Protein AF-A0A960HHW1-F1 (afdb_monomer_lite)

pLDDT: mean 86.09, std 15.39, range [37.72, 98.81]

Secondary structure (DSSP, 8-state):
-EE----BT-EETTEE-HHHHHHHHHHHHHHHHHTT-SEEEEES--BSSSS--HHHHHHHHHHHHHHHHHSTT-EEEEE--SSS-HHHHHTTHHHHGGGTEEEE-S--EETTEE-HHHHEEEEEEEETTEEEEEEEEEE---PPPHHHHS----STT---------S---TTHHHHHHHHHHHHTS---THHHHHHTSSHHHHHHHHHHHHHHHHHHHTSTTTT-HHHHHHHHHHHTT--

Radius of gyration: 25.06 Å; chains: 1; bounding box: 56×49×64 Å

Sequence (240 aa):
LHTSDWHLGHQLHGVARDGEHAAFLAWLVEQAVAEQVDAVVITGDIFDGSNPPATAQAAYYGFLAEIGARLPGVEVIVLGGNHDSPARLEAPAPLLERLRVRVVGALPRDDHAVAWDRAVVPLHRRVRGKPGPVAAWLLAVPFLRVGDLAGHVDGDGVPVVLDLSPYLRPARWGDAVVVADAVTWHEAGPGLALDFADDPAGRDLLGRALAFRLVAEQLGEQAGDPAAIEPYERIAALLT

Structure (mmCIF, N/CA/C/O backbone):
data_AF-A0A960HHW1-F1
#
_entry.id   AF-A0A960HHW1-F1
#
loop_
_atom_site.group_PDB
_atom_site.id
_atom_site.type_symbol
_atom_site.label_atom_id
_atom_site.label_alt_id
_atom_site.label_comp_id
_atom_site.label_asym_id
_atom_site.label_entity_id
_atom_site.label_seq_id
_atom_site.pdbx_PDB_ins_code
_atom_site.Cartn_x
_atom_site.Cartn_y
_atom_site.Cartn_z
_atom_site.occupancy
_atom_site.B_iso_or_equiv
_atom_site.auth_seq_id
_atom_site.auth_comp_id
_atom_site.auth_asym_id
_atom_site.auth_atom_id
_atom_site.pdbx_PDB_model_num
ATOM 1 N N . LEU A 1 1 ? -14.019 -2.060 4.114 1.00 97.00 1 LEU A N 1
ATOM 2 C CA . LEU A 1 1 ? -13.919 -0.946 3.145 1.00 97.00 1 LEU A CA 1
ATOM 3 C C . LEU A 1 1 ? -12.617 -1.099 2.377 1.00 97.00 1 LEU A C 1
ATOM 5 O O . LEU A 1 1 ? -11.615 -1.421 3.002 1.00 97.00 1 LEU A O 1
ATOM 9 N N . HIS A 1 2 ? -12.631 -0.903 1.060 1.00 97.69 2 HIS A N 1
ATOM 10 C CA . HIS A 1 2 ? -11.443 -0.999 0.205 1.00 97.69 2 HIS A CA 1
ATOM 11 C C . HIS A 1 2 ? -11.299 0.276 -0.639 1.00 97.69 2 HIS A C 1
ATOM 13 O O . HIS A 1 2 ? -12.298 0.789 -1.136 1.00 97.69 2 HIS A O 1
ATOM 19 N N . THR A 1 3 ? -10.082 0.811 -0.730 1.00 98.38 3 THR A N 1
ATOM 20 C CA . THR A 1 3 ? -9.708 2.006 -1.508 1.00 98.38 3 THR A CA 1
ATOM 21 C C . THR A 1 3 ? -8.232 1.911 -1.936 1.00 98.38 3 THR A C 1
ATOM 23 O O . THR A 1 3 ? -7.513 1.028 -1.467 1.00 98.38 3 THR A O 1
ATOM 26 N N . SER A 1 4 ? -7.779 2.787 -2.828 1.00 97.94 4 SER A N 1
ATOM 27 C CA . SER A 1 4 ? -6.413 2.851 -3.364 1.00 97.94 4 SER A CA 1
ATOM 28 C C . SER A 1 4 ? -6.147 4.228 -3.981 1.00 97.94 4 SER A C 1
ATOM 30 O O . SER A 1 4 ? -7.066 5.052 -4.032 1.00 97.94 4 SER A O 1
ATOM 32 N N . ASP A 1 5 ? -4.915 4.460 -4.443 1.00 97.88 5 ASP A N 1
ATOM 33 C CA . ASP A 1 5 ? -4.544 5.570 -5.336 1.00 97.88 5 ASP A CA 1
ATOM 34 C C . ASP A 1 5 ? -4.853 6.954 -4.749 1.00 97.88 5 ASP A C 1
ATOM 36 O O . ASP A 1 5 ? -5.470 7.817 -5.377 1.00 97.88 5 ASP A O 1
ATOM 40 N N . TRP A 1 6 ? -4.441 7.171 -3.499 1.00 98.44 6 TRP A N 1
ATOM 41 C CA . TRP A 1 6 ? -4.682 8.436 -2.806 1.00 98.44 6 TRP A CA 1
ATOM 42 C C . TRP A 1 6 ? -3.777 9.556 -3.300 1.00 98.44 6 TRP A C 1
ATOM 44 O O . TRP A 1 6 ? -4.203 10.707 -3.294 1.00 98.44 6 TRP A O 1
ATOM 54 N N . HIS A 1 7 ? -2.533 9.243 -3.680 1.00 98.38 7 HIS A N 1
ATOM 55 C CA . HIS A 1 7 ? -1.550 10.218 -4.157 1.00 98.38 7 HIS A CA 1
ATOM 56 C C . HIS A 1 7 ? -1.445 11.463 -3.254 1.00 98.38 7 HIS A C 1
ATOM 58 O O . HIS A 1 7 ? -1.434 12.615 -3.706 1.00 98.38 7 HIS A O 1
ATOM 64 N N . LEU A 1 8 ? -1.359 11.260 -1.935 1.00 98.50 8 LEU A N 1
ATOM 65 C CA . LEU A 1 8 ? -1.226 12.368 -0.993 1.00 98.50 8 LEU A CA 1
ATOM 66 C C . LEU A 1 8 ? 0.038 13.183 -1.310 1.00 98.50 8 LEU A C 1
ATOM 68 O O . LEU A 1 8 ? 1.137 12.641 -1.451 1.00 98.50 8 LEU A O 1
ATOM 72 N N . GLY A 1 9 ? -0.126 14.505 -1.395 1.00 96.81 9 GLY A N 1
ATOM 73 C CA . GLY A 1 9 ? 0.930 15.439 -1.799 1.00 96.81 9 GLY A CA 1
ATOM 74 C C . GLY A 1 9 ? 0.968 15.765 -3.295 1.00 96.81 9 GLY A C 1
ATOM 75 O O . GLY A 1 9 ? 1.781 16.600 -3.688 1.00 96.81 9 GLY A O 1
ATOM 76 N N . HIS A 1 10 ? 0.090 15.168 -4.109 1.00 97.12 10 HIS A N 1
ATOM 77 C CA . HIS A 1 10 ? -0.007 15.459 -5.538 1.00 97.12 10 HIS A CA 1
ATOM 78 C C . HIS A 1 10 ? -0.388 16.920 -5.825 1.00 97.12 10 HIS A C 1
ATOM 80 O O . HIS A 1 10 ? -1.210 17.536 -5.132 1.00 97.12 10 HIS A O 1
ATOM 86 N N . GLN A 1 11 ? 0.183 17.453 -6.907 1.00 95.62 11 GLN A N 1
ATOM 87 C CA . GLN A 1 11 ? -0.182 18.743 -7.485 1.00 95.62 11 GLN A CA 1
ATOM 88 C C . GLN A 1 11 ? -0.656 18.555 -8.922 1.00 95.62 11 GLN A C 1
ATOM 90 O O . GLN A 1 11 ? 0.117 18.161 -9.793 1.00 95.62 11 GLN A O 1
ATOM 95 N N . LEU A 1 12 ? -1.901 18.935 -9.205 1.00 94.19 12 LEU A N 1
ATOM 96 C CA . LEU A 1 12 ? -2.418 18.905 -10.567 1.00 94.19 12 LEU A CA 1
ATOM 97 C C . LEU A 1 12 ? -2.185 20.265 -11.231 1.00 94.19 12 LEU A C 1
ATOM 99 O O . LEU A 1 12 ? -2.763 21.265 -10.813 1.00 94.19 12 LEU A O 1
ATOM 103 N N . HIS A 1 13 ? -1.335 20.311 -12.260 1.00 94.25 13 HIS A N 1
ATOM 104 C CA . HIS A 1 13 ? -0.954 21.554 -12.954 1.00 94.25 13 HIS A CA 1
ATOM 105 C C . HIS A 1 13 ? -0.443 22.658 -12.007 1.00 94.25 13 HIS A C 1
ATOM 107 O O . HIS A 1 13 ? -0.742 23.837 -12.184 1.00 94.25 13 HIS A O 1
ATOM 113 N N . GLY A 1 14 ? 0.320 22.268 -10.980 1.00 92.94 14 GLY A N 1
ATOM 114 C CA . GLY A 1 14 ? 0.854 23.185 -9.966 1.00 92.94 14 GLY A CA 1
ATOM 115 C C . GLY A 1 14 ? -0.161 23.623 -8.906 1.00 92.94 14 GLY A C 1
ATOM 116 O O . GLY A 1 14 ? 0.178 24.421 -8.034 1.00 92.94 14 GLY A O 1
ATOM 117 N N . VAL A 1 15 ? -1.393 23.108 -8.948 1.00 95.38 15 VAL A N 1
ATOM 118 C CA . VAL A 1 15 ? -2.409 23.343 -7.919 1.00 95.38 15 VAL A CA 1
ATOM 119 C C . VAL A 1 15 ? -2.414 22.176 -6.940 1.00 95.38 15 VAL A C 1
ATOM 121 O O . VAL A 1 15 ? -2.616 21.020 -7.319 1.00 95.38 15 VAL A O 1
ATOM 124 N N . ALA A 1 16 ? -2.183 22.489 -5.669 1.00 96.19 16 ALA A N 1
ATOM 125 C CA . ALA A 1 16 ? -2.148 21.512 -4.593 1.00 96.19 16 ALA A CA 1
ATOM 126 C C . ALA A 1 16 ? -3.541 20.920 -4.317 1.00 96.19 16 ALA A C 1
ATOM 128 O O . ALA A 1 16 ? -4.548 21.629 -4.368 1.00 96.19 16 ALA A O 1
ATOM 129 N N . ARG A 1 17 ? -3.592 19.618 -4.016 1.00 97.50 17 ARG A N 1
ATOM 130 C CA . ARG A 1 17 ? -4.841 18.864 -3.798 1.00 97.50 17 ARG A CA 1
ATOM 131 C C . ARG A 1 17 ? -5.166 18.629 -2.317 1.00 97.50 17 ARG A C 1
ATOM 133 O O . ARG A 1 17 ? -6.113 17.912 -2.009 1.00 97.50 17 ARG A O 1
ATOM 140 N N . ASP A 1 18 ? -4.427 19.245 -1.387 1.00 96.69 18 ASP A N 1
ATOM 141 C CA . ASP A 1 18 ? -4.548 19.005 0.062 1.00 96.69 18 ASP A CA 1
ATOM 142 C C . ASP A 1 18 ? -5.973 19.210 0.596 1.00 96.69 18 ASP A C 1
ATOM 144 O O . ASP A 1 18 ? -6.432 18.428 1.425 1.00 96.69 18 ASP A O 1
ATOM 148 N N . GLY A 1 19 ? -6.698 20.225 0.109 1.00 97.56 19 GLY A N 1
ATOM 149 C CA . GLY A 1 19 ? -8.073 20.490 0.549 1.00 97.56 19 GLY A CA 1
ATOM 150 C C . GLY A 1 19 ? -9.051 19.375 0.166 1.00 97.56 19 GLY A C 1
ATOM 151 O O . GLY A 1 19 ? -9.916 18.999 0.956 1.00 97.56 19 GLY A O 1
ATOM 152 N N . GLU A 1 20 ? -8.884 18.806 -1.025 1.00 98.38 20 GLU A N 1
ATOM 153 C CA . GLU A 1 20 ? -9.716 17.707 -1.511 1.00 98.38 20 GLU A CA 1
ATOM 154 C C . GLU A 1 20 ? -9.355 16.393 -0.822 1.00 98.38 20 GLU A C 1
ATOM 156 O O . GLU A 1 20 ? -10.249 15.663 -0.403 1.00 98.38 20 GLU A O 1
ATOM 161 N N . HIS A 1 21 ? -8.060 16.127 -0.622 1.00 98.50 21 HIS A N 1
ATOM 162 C CA . HIS A 1 21 ? -7.611 14.987 0.172 1.00 98.50 21 HIS A CA 1
ATOM 163 C C . HIS A 1 21 ? -8.117 15.072 1.613 1.00 98.50 21 HIS A C 1
ATOM 165 O O . HIS A 1 21 ? -8.600 14.077 2.142 1.00 98.50 21 HIS A O 1
ATOM 171 N N . ALA A 1 22 ? -8.088 16.250 2.243 1.00 98.44 22 ALA A N 1
ATOM 172 C CA . ALA A 1 22 ? -8.641 16.433 3.582 1.00 98.44 22 ALA A CA 1
ATOM 173 C C . ALA A 1 22 ? -10.147 16.121 3.625 1.00 98.44 22 ALA A C 1
ATOM 175 O O . ALA A 1 22 ? -10.602 15.410 4.522 1.00 98.44 22 ALA A O 1
ATOM 176 N N . ALA A 1 23 ? -10.912 16.595 2.635 1.00 98.69 23 ALA A N 1
ATOM 177 C CA . ALA A 1 23 ? -12.339 16.298 2.524 1.00 98.69 23 ALA A CA 1
ATOM 178 C C . ALA A 1 23 ? -12.602 14.799 2.296 1.00 98.69 23 ALA A C 1
ATOM 180 O O . ALA A 1 23 ? -13.471 14.224 2.952 1.00 98.69 23 ALA A O 1
ATOM 181 N N . PHE A 1 24 ? -11.828 14.156 1.418 1.00 98.69 24 PHE A N 1
ATOM 182 C CA . PHE A 1 24 ? -11.906 12.720 1.154 1.00 98.69 24 PHE A CA 1
ATOM 183 C C . PHE A 1 24 ? -11.592 11.888 2.400 1.00 98.69 24 PHE A C 1
ATOM 185 O O . PHE A 1 24 ? -12.375 11.011 2.751 1.00 98.69 24 PHE A O 1
ATOM 192 N N . LEU A 1 25 ? -10.489 12.171 3.098 1.00 98.81 25 LEU A N 1
ATOM 193 C CA . LEU A 1 25 ? -10.084 11.422 4.290 1.00 98.81 25 LEU A CA 1
ATOM 194 C C . LEU A 1 25 ? -11.111 11.573 5.420 1.00 98.81 25 LEU A C 1
ATOM 196 O O . LEU A 1 25 ? -11.453 10.586 6.070 1.00 98.81 25 LEU A O 1
ATOM 200 N N . ALA A 1 26 ? -11.655 12.778 5.620 1.00 98.62 26 ALA A N 1
ATOM 201 C CA . ALA A 1 26 ? -12.727 13.007 6.587 1.00 98.62 26 ALA A CA 1
ATOM 202 C C . ALA A 1 26 ? -14.003 12.234 6.213 1.00 98.62 26 ALA A C 1
ATOM 204 O O . ALA A 1 26 ? -14.581 11.539 7.049 1.00 98.62 26 ALA A O 1
ATOM 205 N N . TRP A 1 27 ? -14.410 12.300 4.942 1.00 98.75 27 TRP A N 1
ATOM 206 C CA . TRP A 1 27 ? -15.541 11.530 4.425 1.00 98.75 27 TRP A CA 1
ATOM 207 C C . TRP A 1 27 ? -15.327 10.020 4.597 1.00 98.75 27 TRP A C 1
ATOM 209 O O . TRP A 1 27 ? -16.249 9.316 5.001 1.00 98.75 27 TRP A O 1
ATOM 219 N N . LEU A 1 28 ? -14.113 9.524 4.357 1.00 98.75 28 LEU A N 1
ATOM 220 C CA . LEU A 1 28 ? -13.767 8.110 4.469 1.00 98.75 28 LEU A CA 1
ATOM 221 C C . LEU A 1 28 ? -13.916 7.598 5.905 1.00 98.75 28 LEU A C 1
ATOM 223 O O . LEU A 1 28 ? -14.463 6.514 6.118 1.00 98.75 28 LEU A O 1
ATOM 227 N N . VAL A 1 29 ? -13.474 8.387 6.891 1.00 98.75 29 VAL A N 1
ATOM 228 C CA . VAL A 1 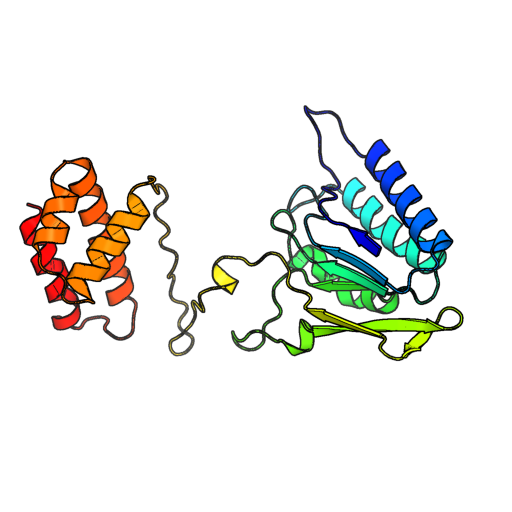29 ? -13.693 8.086 8.314 1.00 98.75 29 VAL A CA 1
ATOM 229 C C . VAL A 1 29 ? -15.187 8.047 8.631 1.00 98.75 29 VAL A C 1
ATOM 231 O O . VAL A 1 29 ? -15.649 7.092 9.253 1.00 98.75 29 VAL A O 1
ATOM 234 N N . GLU A 1 30 ? -15.954 9.043 8.180 1.00 98.62 30 GLU A N 1
ATOM 235 C CA . GLU A 1 30 ? -17.408 9.084 8.377 1.00 98.62 30 GLU A CA 1
ATOM 236 C C . GLU A 1 30 ? -18.092 7.835 7.798 1.00 98.62 30 GLU A C 1
ATOM 238 O O . GLU A 1 30 ? -18.893 7.209 8.491 1.00 98.62 30 GLU A O 1
ATOM 243 N N . GLN A 1 31 ? -17.725 7.406 6.583 1.00 98.69 31 GLN A N 1
ATOM 244 C CA . GLN A 1 31 ? -18.272 6.183 5.980 1.00 98.69 31 GLN A CA 1
ATOM 245 C C . GLN A 1 31 ? -17.880 4.927 6.760 1.00 98.69 31 GLN A C 1
ATOM 247 O O . GLN A 1 31 ? -18.727 4.079 7.034 1.00 98.69 31 GLN A O 1
ATOM 252 N N . ALA A 1 32 ? -16.610 4.805 7.159 1.00 98.38 32 ALA A N 1
ATOM 253 C CA . ALA A 1 32 ? -16.143 3.667 7.943 1.00 98.38 32 ALA A CA 1
ATOM 254 C C . ALA A 1 32 ? -16.917 3.535 9.267 1.00 98.38 32 ALA A C 1
ATOM 256 O O . ALA A 1 32 ? -17.277 2.426 9.672 1.00 98.38 32 ALA A O 1
ATOM 257 N N . VAL A 1 33 ? -17.208 4.665 9.922 1.00 98.19 33 VAL A N 1
ATOM 258 C CA . VAL A 1 33 ? -18.002 4.706 11.154 1.00 98.19 33 VAL A CA 1
ATOM 259 C C . VAL A 1 33 ? -19.471 4.401 10.885 1.00 98.19 33 VAL A C 1
ATOM 261 O O . VAL A 1 33 ? -20.049 3.593 11.612 1.00 98.19 33 VAL A O 1
ATOM 264 N N . ALA A 1 34 ? -20.084 5.020 9.877 1.00 98.19 34 ALA A N 1
ATOM 265 C CA . ALA A 1 34 ? -21.497 4.821 9.560 1.00 98.19 34 ALA A CA 1
ATOM 266 C C . ALA A 1 34 ? -21.801 3.348 9.253 1.00 98.19 34 ALA A C 1
ATOM 268 O O . ALA A 1 34 ? -22.728 2.773 9.820 1.00 98.19 34 ALA A O 1
ATOM 269 N N . GLU A 1 35 ? -20.944 2.718 8.451 1.00 97.62 35 GLU A N 1
ATOM 270 C CA . GLU A 1 35 ? -21.064 1.311 8.058 1.00 97.62 35 GLU A CA 1
ATOM 271 C C . GLU A 1 35 ? -20.511 0.336 9.109 1.00 97.62 35 GLU A C 1
ATOM 273 O O . GLU A 1 35 ? -20.581 -0.880 8.939 1.00 97.62 35 GLU A O 1
ATOM 278 N N . GLN A 1 36 ? -19.943 0.850 10.207 1.00 96.31 36 GLN A N 1
ATOM 279 C CA . GLN A 1 36 ? -19.327 0.054 11.273 1.00 96.31 36 GLN A CA 1
ATOM 280 C C . GLN A 1 36 ? -18.350 -1.002 10.737 1.00 96.31 36 GLN A C 1
ATOM 282 O O . GLN A 1 36 ? -18.354 -2.144 11.199 1.00 96.31 36 GLN A O 1
ATOM 287 N N . VAL A 1 37 ? -17.482 -0.620 9.800 1.00 97.12 37 VAL A N 1
ATOM 288 C CA . VAL A 1 37 ? -16.623 -1.572 9.081 1.00 97.12 37 VAL A CA 1
ATOM 289 C C . VAL A 1 37 ? -15.652 -2.304 10.006 1.00 97.12 37 VAL A C 1
ATOM 291 O O . VAL A 1 37 ? -15.115 -1.742 10.960 1.00 97.12 37 VAL A O 1
ATOM 294 N N . ASP A 1 38 ? -15.398 -3.575 9.716 1.00 97.31 38 ASP A N 1
ATOM 295 C CA . ASP A 1 38 ? -14.429 -4.379 10.465 1.00 97.31 38 ASP A CA 1
ATOM 296 C C . ASP A 1 38 ? -12.981 -3.998 10.117 1.00 97.31 38 ASP A C 1
ATOM 298 O O . ASP A 1 38 ? -12.129 -3.883 11.000 1.00 97.31 38 ASP A O 1
ATOM 302 N N . ALA A 1 39 ? -12.732 -3.729 8.830 1.00 97.31 39 ALA A N 1
ATOM 303 C CA . ALA A 1 39 ? -11.421 -3.375 8.307 1.00 97.31 39 ALA A CA 1
ATOM 304 C C . ALA A 1 39 ? -11.479 -2.316 7.192 1.00 97.31 39 ALA A C 1
ATOM 306 O O . ALA A 1 39 ? -12.443 -2.250 6.413 1.00 97.31 39 ALA A O 1
ATOM 307 N N . VAL A 1 40 ? -10.405 -1.534 7.084 1.00 98.38 40 VAL A N 1
ATOM 308 C CA . VAL A 1 40 ? -10.096 -0.647 5.957 1.00 98.38 40 VAL A CA 1
ATOM 309 C C . VAL A 1 40 ? -8.835 -1.149 5.267 1.00 98.38 40 VAL A C 1
ATOM 311 O O . VAL A 1 40 ? -7.797 -1.295 5.902 1.00 98.38 40 VAL A O 1
ATOM 314 N N . VAL A 1 41 ? -8.922 -1.415 3.968 1.00 98.38 41 VAL A N 1
ATOM 315 C CA . VAL A 1 41 ? -7.796 -1.877 3.151 1.00 98.38 41 VAL A CA 1
ATOM 316 C C . VAL A 1 41 ? -7.466 -0.796 2.128 1.00 98.38 41 VAL A C 1
ATOM 318 O O . VAL A 1 41 ? -8.341 -0.398 1.359 1.00 98.38 41 VAL A O 1
ATOM 321 N N . ILE A 1 42 ? -6.223 -0.321 2.136 1.00 98.56 42 ILE A N 1
ATOM 322 C CA . ILE A 1 42 ? -5.710 0.716 1.241 1.00 98.56 42 ILE A CA 1
ATOM 323 C C . ILE A 1 42 ? -4.634 0.070 0.368 1.00 98.56 42 ILE A C 1
ATOM 325 O O . ILE A 1 42 ? -3.580 -0.310 0.878 1.00 98.56 42 ILE A O 1
ATOM 329 N N . THR A 1 43 ? -4.917 -0.138 -0.918 1.00 96.81 43 THR A N 1
ATOM 330 C CA . THR A 1 43 ? -4.112 -1.017 -1.784 1.00 96.81 43 THR A CA 1
ATOM 331 C C . THR A 1 43 ? -3.190 -0.257 -2.733 1.00 96.81 43 THR A C 1
ATOM 333 O O . THR A 1 43 ? -3.303 -0.416 -3.944 1.00 96.81 43 THR A O 1
ATOM 336 N N . GLY A 1 44 ? -2.267 0.532 -2.186 1.00 94.31 44 GLY A N 1
ATOM 337 C CA . GLY A 1 44 ? -1.213 1.186 -2.963 1.00 94.31 44 GLY A CA 1
ATOM 338 C C . GLY A 1 44 ? -1.423 2.674 -3.222 1.00 94.31 44 GLY A C 1
ATOM 339 O O . GLY A 1 44 ? -2.517 3.211 -3.035 1.00 94.31 44 GLY A O 1
ATOM 340 N N . ASP A 1 45 ? -0.319 3.302 -3.627 1.00 98.00 45 ASP A N 1
ATOM 341 C CA . ASP A 1 45 ? -0.157 4.708 -4.000 1.00 98.00 45 ASP A CA 1
ATOM 342 C C . ASP A 1 45 ? -0.757 5.659 -2.960 1.00 98.00 45 ASP A C 1
ATOM 344 O O . ASP A 1 45 ? -1.625 6.497 -3.220 1.00 98.00 45 ASP A O 1
ATOM 348 N N . ILE A 1 46 ? -0.264 5.501 -1.727 1.00 98.50 46 ILE A N 1
ATOM 349 C CA . ILE A 1 46 ? -0.634 6.348 -0.587 1.00 98.50 46 ILE A CA 1
ATOM 350 C C . ILE A 1 46 ? -0.138 7.769 -0.825 1.00 98.50 46 ILE A C 1
ATOM 352 O O . ILE A 1 46 ? -0.868 8.739 -0.614 1.00 98.50 46 ILE A O 1
ATOM 356 N N . PHE A 1 47 ? 1.111 7.888 -1.264 1.00 98.62 47 PHE A N 1
ATOM 357 C CA . PHE A 1 47 ? 1.769 9.147 -1.562 1.00 98.62 47 PHE A CA 1
ATOM 358 C C . PHE A 1 47 ? 2.007 9.304 -3.057 1.00 98.62 47 PHE A C 1
ATOM 360 O O . PHE A 1 47 ? 2.255 8.337 -3.764 1.00 98.62 47 PHE A O 1
ATOM 367 N N . ASP A 1 48 ? 2.019 10.552 -3.526 1.00 97.44 48 ASP A N 1
ATOM 368 C CA . ASP A 1 48 ? 2.306 10.850 -4.935 1.00 97.44 48 ASP A CA 1
ATOM 369 C C . ASP A 1 48 ? 3.758 10.547 -5.341 1.00 97.44 48 ASP A C 1
ATOM 371 O O . ASP A 1 48 ? 4.084 10.377 -6.514 1.00 97.44 48 ASP A O 1
ATOM 375 N N . GLY A 1 49 ? 4.661 10.455 -4.367 1.00 93.81 49 GLY A N 1
ATOM 376 C CA . GLY A 1 49 ? 6.044 10.094 -4.622 1.00 93.81 49 GLY A CA 1
ATOM 377 C C . GLY A 1 49 ? 6.752 9.547 -3.396 1.00 93.81 49 GLY A C 1
ATOM 378 O O . GLY A 1 49 ? 6.334 9.734 -2.254 1.00 93.81 49 GLY A O 1
ATOM 379 N N . SER A 1 50 ? 7.901 8.922 -3.648 1.00 92.12 50 SER A N 1
ATOM 380 C CA . SER A 1 50 ? 8.677 8.175 -2.651 1.00 92.12 50 SER A CA 1
ATOM 381 C C . SER A 1 50 ? 9.289 9.044 -1.545 1.00 92.12 50 SER A C 1
ATOM 383 O O . SER A 1 50 ? 9.789 8.522 -0.544 1.00 92.12 50 SER A O 1
ATOM 385 N N . ASN A 1 51 ? 9.256 10.368 -1.714 1.00 95.19 51 ASN A N 1
ATOM 386 C CA . ASN A 1 51 ? 9.646 11.361 -0.721 1.00 95.19 51 ASN A CA 1
ATOM 387 C C . ASN A 1 51 ? 8.512 12.387 -0.527 1.00 95.19 51 ASN A C 1
ATOM 389 O O . ASN A 1 51 ? 8.604 13.504 -1.045 1.00 95.19 51 ASN A O 1
ATOM 393 N N . PRO A 1 52 ? 7.429 12.013 0.177 1.00 95.69 52 PRO A N 1
ATOM 394 C CA . PRO A 1 52 ? 6.255 12.863 0.309 1.00 95.69 52 PRO A CA 1
ATOM 395 C C . PRO A 1 52 ? 6.531 14.104 1.166 1.00 95.69 52 PRO A C 1
ATOM 397 O O . PRO A 1 52 ? 7.292 14.025 2.141 1.00 95.69 52 PRO A O 1
ATOM 400 N N . PRO A 1 53 ? 5.870 15.241 0.878 1.00 96.50 53 PRO A N 1
ATOM 401 C CA . PRO A 1 53 ? 5.965 16.428 1.715 1.00 96.50 53 PRO A CA 1
ATOM 402 C C . PRO A 1 53 ? 5.413 16.161 3.122 1.00 96.50 53 PRO A C 1
ATOM 404 O O . PRO A 1 53 ? 4.576 15.282 3.338 1.00 96.50 53 PRO A O 1
ATOM 407 N N . ALA A 1 54 ? 5.852 16.963 4.093 1.00 97.06 54 ALA A N 1
ATOM 408 C CA . ALA A 1 54 ? 5.415 16.828 5.483 1.00 97.06 54 ALA A CA 1
ATOM 409 C C . ALA A 1 54 ? 3.888 16.957 5.646 1.00 97.06 54 ALA A C 1
ATOM 411 O O . ALA A 1 54 ? 3.312 16.290 6.501 1.00 97.06 54 ALA A O 1
ATOM 412 N N . THR A 1 55 ? 3.225 17.766 4.811 1.00 97.00 55 THR A N 1
ATOM 413 C CA . THR A 1 55 ? 1.760 17.922 4.819 1.00 97.00 55 THR A CA 1
ATOM 414 C C . THR A 1 55 ? 1.041 16.624 4.457 1.00 97.00 55 THR A C 1
ATOM 416 O O . THR A 1 55 ? 0.109 16.231 5.153 1.00 97.00 55 THR A O 1
ATOM 419 N N . ALA A 1 56 ? 1.521 15.906 3.438 1.00 98.12 56 ALA A N 1
ATOM 420 C CA . ALA A 1 56 ? 0.978 14.610 3.039 1.00 98.12 56 ALA A CA 1
ATOM 421 C C . ALA A 1 56 ? 1.178 13.551 4.132 1.00 98.12 56 ALA A C 1
ATOM 423 O O . ALA A 1 56 ? 0.251 12.813 4.461 1.00 98.12 56 ALA A O 1
ATOM 424 N N . GLN A 1 57 ? 2.365 13.514 4.747 1.00 98.06 57 GLN A N 1
ATOM 425 C CA . GLN A 1 57 ? 2.634 12.614 5.872 1.00 98.06 57 GLN A CA 1
ATOM 426 C C . GLN A 1 57 ? 1.720 12.922 7.066 1.00 98.06 57 GLN A C 1
ATOM 428 O O . GLN A 1 57 ? 1.149 12.007 7.656 1.00 98.06 57 GLN A O 1
ATOM 433 N N . ALA A 1 58 ? 1.532 14.204 7.396 1.00 98.25 58 ALA A N 1
ATOM 434 C CA . ALA A 1 58 ? 0.625 14.625 8.459 1.00 98.25 58 ALA A CA 1
ATOM 435 C C . ALA A 1 58 ? -0.830 14.220 8.170 1.00 98.25 58 ALA A C 1
ATOM 437 O O . ALA A 1 58 ? -1.508 13.741 9.076 1.00 98.25 58 ALA A O 1
ATOM 438 N N . ALA A 1 59 ? -1.293 14.347 6.922 1.00 98.56 59 ALA A N 1
ATOM 439 C CA . ALA A 1 59 ? -2.623 13.901 6.511 1.00 98.56 59 ALA A CA 1
ATOM 440 C C . ALA A 1 59 ? -2.794 12.378 6.664 1.00 98.56 59 ALA A C 1
ATOM 442 O O . ALA A 1 59 ? -3.781 11.930 7.248 1.00 98.56 59 ALA A O 1
ATOM 443 N N . TYR A 1 60 ? -1.812 11.587 6.217 1.00 98.56 60 TYR A N 1
ATOM 444 C CA . TYR A 1 60 ? -1.818 10.127 6.351 1.00 98.56 60 TYR A CA 1
ATOM 445 C C . TYR A 1 60 ? -1.878 9.673 7.817 1.00 98.56 60 TYR A C 1
ATOM 447 O O . TYR A 1 60 ? -2.784 8.934 8.205 1.00 98.56 60 TYR A O 1
ATOM 455 N N . TYR A 1 61 ? -0.957 10.143 8.663 1.00 98.44 61 TYR A N 1
ATOM 456 C CA . TYR A 1 61 ? -0.951 9.763 10.080 1.00 98.44 61 TYR A CA 1
ATOM 457 C C . TYR A 1 61 ? -2.158 10.320 10.840 1.00 98.44 61 TYR A C 1
ATOM 459 O O . TYR A 1 61 ? -2.674 9.651 11.734 1.00 98.44 61 TYR A O 1
ATOM 467 N N . GLY A 1 62 ? -2.633 11.513 10.468 1.00 98.31 62 GLY A N 1
ATOM 468 C CA . GLY A 1 62 ? -3.858 12.098 11.003 1.00 98.31 62 GLY A CA 1
ATOM 469 C C . GLY A 1 62 ? -5.075 11.221 10.721 1.00 98.31 62 GLY A C 1
ATOM 470 O O . GLY A 1 62 ? -5.825 10.917 11.644 1.00 98.31 62 GLY A O 1
ATOM 471 N N . PHE A 1 63 ? -5.223 10.732 9.486 1.00 98.62 63 PHE A N 1
ATOM 472 C CA . PHE A 1 63 ? -6.272 9.776 9.127 1.00 98.62 63 PHE A CA 1
ATOM 473 C C . PHE A 1 63 ? -6.195 8.489 9.962 1.00 98.62 63 PHE A C 1
ATOM 475 O O . PHE A 1 63 ? -7.207 8.064 10.519 1.00 98.62 63 PHE A O 1
ATOM 482 N N . LEU A 1 64 ? -5.007 7.883 10.090 1.00 98.44 64 LEU A N 1
ATOM 483 C CA . LEU A 1 64 ? -4.829 6.649 10.868 1.00 98.44 64 LEU A CA 1
ATOM 484 C C . LEU A 1 64 ? -5.183 6.831 12.351 1.00 98.44 64 LEU A C 1
ATOM 486 O O . LEU A 1 64 ? -5.801 5.954 12.958 1.00 98.44 64 LEU A O 1
ATOM 490 N N . ALA A 1 65 ? -4.805 7.969 12.936 1.00 97.75 65 ALA A N 1
ATOM 491 C CA . ALA A 1 65 ? -5.154 8.300 14.311 1.00 97.75 65 ALA A CA 1
ATOM 492 C C . ALA A 1 65 ? -6.669 8.516 14.470 1.00 97.75 65 ALA A C 1
ATOM 494 O O . ALA A 1 65 ? -7.278 7.960 15.386 1.00 97.75 65 ALA A O 1
ATOM 495 N N . GLU A 1 66 ? -7.277 9.276 13.558 1.00 98.19 66 GLU A N 1
ATOM 496 C CA . GLU A 1 66 ? -8.700 9.615 13.591 1.00 98.19 66 GLU A CA 1
ATOM 497 C C . GLU A 1 66 ? -9.579 8.370 13.437 1.00 98.19 66 GLU A C 1
ATOM 499 O O . GLU A 1 66 ? -10.486 8.154 14.241 1.00 98.19 66 GLU A O 1
ATOM 504 N N . ILE A 1 67 ? -9.294 7.496 12.463 1.00 98.00 67 ILE A N 1
ATOM 505 C CA . ILE A 1 67 ? -10.100 6.287 12.251 1.00 98.00 67 ILE A CA 1
ATOM 506 C C . ILE A 1 67 ? -10.016 5.329 13.445 1.00 98.00 67 ILE A C 1
ATOM 508 O O . ILE A 1 67 ? -11.039 4.792 13.871 1.00 98.00 67 ILE A O 1
ATOM 512 N N . GLY A 1 68 ? -8.829 5.162 14.039 1.00 96.19 68 GLY A N 1
ATOM 513 C CA . GLY A 1 68 ? -8.647 4.332 15.229 1.00 96.19 68 GLY A CA 1
ATOM 514 C C . GLY A 1 68 ? -9.381 4.883 16.456 1.00 96.19 68 GLY A C 1
ATOM 515 O O . GLY A 1 68 ? -9.941 4.113 17.239 1.00 96.19 68 GLY A O 1
ATOM 516 N N . ALA A 1 69 ? -9.427 6.211 16.607 1.00 96.31 69 ALA A N 1
ATOM 517 C CA . ALA A 1 69 ? -10.154 6.878 17.684 1.00 96.31 69 ALA A CA 1
ATOM 518 C C . ALA A 1 69 ? -11.680 6.805 17.496 1.00 96.31 69 ALA A C 1
ATOM 520 O O . ALA A 1 69 ? -12.413 6.491 18.437 1.00 96.31 69 ALA A O 1
ATOM 521 N N . ARG A 1 70 ? -12.162 7.074 16.278 1.00 97.31 70 ARG A N 1
ATOM 522 C CA . ARG A 1 70 ? -13.588 7.097 15.919 1.00 97.31 70 ARG A CA 1
ATOM 523 C C . ARG A 1 70 ? -14.209 5.706 15.834 1.00 97.31 70 ARG A C 1
ATOM 525 O O . ARG A 1 70 ? -15.406 5.564 16.090 1.00 97.31 70 ARG A O 1
ATOM 532 N N . LEU A 1 71 ? -13.422 4.692 15.477 1.00 96.38 71 LEU A N 1
ATOM 533 C CA . LEU A 1 71 ? -13.891 3.326 15.271 1.00 96.38 71 LEU A CA 1
ATOM 534 C C . LEU A 1 71 ? -13.009 2.310 16.018 1.00 96.38 71 LEU A C 1
ATOM 536 O O . LEU A 1 71 ? -12.227 1.584 15.402 1.00 96.38 71 LEU A O 1
ATOM 540 N N . PRO A 1 72 ? -13.152 2.196 17.354 1.00 94.88 72 PRO A N 1
ATOM 541 C CA . PRO A 1 72 ? -12.327 1.294 18.148 1.00 94.88 72 PRO A CA 1
ATOM 542 C C . PRO A 1 72 ? -12.342 -0.148 17.630 1.00 94.88 72 PRO A C 1
ATOM 544 O O . PRO A 1 72 ? -13.392 -0.706 17.279 1.00 94.88 72 PRO A O 1
ATOM 547 N N . GLY A 1 73 ? -11.156 -0.753 17.599 1.00 94.38 73 GLY A N 1
ATOM 548 C CA . GLY A 1 73 ? -10.947 -2.128 17.156 1.00 94.38 73 GLY A CA 1
ATOM 549 C C . GLY A 1 73 ? -10.901 -2.321 15.640 1.00 94.38 73 GLY A C 1
ATOM 550 O O . GLY A 1 73 ? -10.765 -3.470 15.226 1.00 94.38 73 GLY A O 1
ATOM 551 N N . VAL A 1 74 ? -11.020 -1.254 14.833 1.00 97.19 74 VAL A N 1
ATOM 552 C CA . VAL A 1 74 ? -10.874 -1.334 13.367 1.00 97.19 74 VAL A CA 1
ATOM 553 C C . VAL A 1 74 ? -9.476 -1.801 13.005 1.00 97.19 74 VAL A C 1
ATOM 555 O O . VAL A 1 74 ? -8.501 -1.428 13.655 1.00 97.19 74 VAL A O 1
ATOM 558 N N . GLU A 1 75 ? -9.386 -2.651 11.991 1.00 97.50 75 GLU A N 1
ATOM 559 C CA . GLU A 1 75 ? -8.111 -3.040 11.398 1.00 97.50 75 GLU A CA 1
ATOM 560 C C . GLU A 1 75 ? -7.856 -2.197 10.155 1.00 97.50 75 GLU A C 1
ATOM 562 O O . GLU A 1 75 ? -8.736 -2.053 9.308 1.00 97.50 75 GLU A O 1
ATOM 567 N N . VAL A 1 76 ? -6.656 -1.638 10.029 1.00 98.38 76 VAL A N 1
ATOM 568 C CA . VAL A 1 76 ? -6.258 -0.919 8.815 1.00 98.38 76 VAL A CA 1
ATOM 569 C C . VAL A 1 76 ? -5.099 -1.661 8.177 1.00 98.38 76 VAL A C 1
ATOM 571 O O . VAL A 1 76 ? -4.105 -1.944 8.842 1.00 98.38 76 VAL A O 1
ATOM 574 N N . ILE A 1 77 ? -5.228 -1.992 6.898 1.00 98.38 77 ILE A N 1
ATOM 575 C CA . ILE A 1 77 ? -4.180 -2.643 6.121 1.00 98.38 77 ILE A CA 1
ATOM 576 C C . ILE A 1 77 ? -3.764 -1.683 5.020 1.00 98.38 77 ILE A C 1
ATOM 578 O O . ILE A 1 77 ? -4.596 -1.260 4.221 1.00 98.38 77 ILE A O 1
ATOM 582 N N . VAL A 1 78 ? -2.480 -1.351 4.987 1.00 98.44 78 VAL A N 1
ATOM 583 C CA . VAL A 1 78 ? -1.884 -0.439 4.013 1.00 98.44 78 VAL A CA 1
ATOM 584 C C . VAL A 1 78 ? -0.892 -1.223 3.174 1.00 98.44 78 VAL A C 1
ATOM 586 O O . VAL A 1 78 ? 0.049 -1.800 3.718 1.00 98.44 78 VAL A O 1
ATOM 589 N N . LEU A 1 79 ? -1.102 -1.250 1.863 1.00 98.06 79 LEU A N 1
ATOM 590 C CA . LEU A 1 79 ? -0.172 -1.839 0.906 1.00 98.06 79 LEU A CA 1
ATOM 591 C C . LEU A 1 79 ? 0.587 -0.718 0.196 1.00 98.06 79 LEU A C 1
ATOM 593 O O . LEU A 1 79 ? -0.012 0.298 -0.147 1.00 98.06 79 LEU A O 1
ATOM 597 N N . GLY A 1 80 ? 1.890 -0.898 -0.015 1.00 97.00 80 GLY A N 1
ATOM 598 C CA . GLY A 1 80 ? 2.702 0.045 -0.784 1.00 97.00 80 GLY A CA 1
ATOM 599 C C . GLY A 1 80 ? 2.454 -0.077 -2.287 1.00 97.00 80 GLY A C 1
ATOM 600 O O . GLY A 1 80 ? 2.405 -1.190 -2.816 1.00 97.00 80 GLY A O 1
ATOM 601 N N . GLY A 1 81 ? 2.323 1.058 -2.973 1.00 96.25 81 GLY A N 1
ATOM 602 C CA . GLY A 1 81 ? 2.250 1.133 -4.433 1.00 96.25 81 GLY A CA 1
ATOM 603 C C . GLY A 1 81 ? 3.611 1.342 -5.107 1.00 96.25 81 GLY A C 1
ATOM 604 O O . GLY A 1 81 ? 4.670 1.195 -4.481 1.00 96.25 81 GLY A O 1
ATOM 605 N N . ASN A 1 82 ? 3.597 1.673 -6.400 1.00 94.94 82 ASN A N 1
ATOM 606 C CA . ASN A 1 82 ? 4.812 1.986 -7.161 1.00 94.94 82 ASN A CA 1
ATOM 607 C C . ASN A 1 82 ? 5.337 3.397 -6.890 1.00 94.94 82 ASN A C 1
ATOM 609 O O . ASN A 1 82 ? 6.534 3.629 -7.072 1.00 94.94 82 ASN A O 1
ATOM 613 N N . HIS A 1 83 ? 4.484 4.321 -6.444 1.00 95.06 83 HIS A N 1
ATOM 614 C CA . HIS A 1 83 ? 4.905 5.663 -6.036 1.00 95.06 83 HIS A CA 1
ATOM 615 C C . HIS A 1 83 ? 5.522 5.676 -4.635 1.00 95.06 83 HIS A C 1
ATOM 617 O O . HIS A 1 83 ? 6.383 6.506 -4.324 1.00 95.06 83 HIS A O 1
ATOM 623 N N . ASP A 1 84 ? 5.120 4.729 -3.791 1.00 96.94 84 ASP A N 1
ATOM 624 C CA . ASP A 1 84 ? 5.514 4.689 -2.394 1.00 96.94 84 ASP A CA 1
ATOM 625 C C . ASP A 1 84 ? 6.943 4.166 -2.180 1.00 96.94 84 ASP A C 1
ATOM 627 O O . ASP A 1 84 ? 7.465 3.309 -2.898 1.00 96.94 84 ASP A O 1
ATOM 631 N N . SER A 1 85 ? 7.576 4.640 -1.103 1.00 95.75 85 SER A N 1
ATOM 632 C CA . SER A 1 85 ? 8.803 4.039 -0.576 1.00 95.75 85 SER A CA 1
ATOM 633 C C . SER A 1 85 ? 8.458 2.964 0.465 1.00 95.75 85 SER A C 1
ATOM 635 O O . SER A 1 85 ? 7.965 3.328 1.538 1.00 95.75 85 SER A O 1
ATOM 637 N N . PRO A 1 86 ? 8.776 1.673 0.227 1.00 93.44 86 PRO A N 1
ATOM 638 C CA . PRO A 1 86 ? 8.495 0.602 1.184 1.00 93.44 86 PRO A CA 1
ATOM 639 C C . PRO A 1 86 ? 9.102 0.859 2.557 1.00 93.44 86 PRO A C 1
ATOM 641 O O . PRO A 1 86 ? 8.404 0.836 3.563 1.00 93.44 86 PRO A O 1
ATOM 644 N N . ALA A 1 87 ? 10.391 1.206 2.584 1.00 91.50 87 ALA A N 1
ATOM 645 C CA . ALA A 1 87 ? 11.120 1.437 3.822 1.00 91.50 87 ALA A CA 1
ATOM 646 C C . ALA A 1 87 ? 10.522 2.587 4.645 1.00 91.50 87 ALA A C 1
ATOM 648 O O . ALA A 1 87 ? 10.484 2.503 5.868 1.00 91.50 87 ALA A O 1
ATOM 649 N N . ARG A 1 88 ? 10.025 3.655 4.002 1.00 94.75 88 ARG A N 1
ATOM 650 C CA . ARG A 1 88 ? 9.378 4.764 4.725 1.00 94.75 88 ARG A CA 1
ATOM 651 C C . ARG A 1 88 ? 7.994 4.387 5.239 1.00 94.75 88 ARG A C 1
ATOM 653 O O . ARG A 1 88 ? 7.654 4.790 6.347 1.00 94.75 88 ARG A O 1
ATOM 660 N N . LEU A 1 89 ? 7.215 3.644 4.450 1.00 95.94 89 LEU A N 1
ATOM 661 C CA . LEU A 1 89 ? 5.896 3.164 4.863 1.00 95.94 89 LEU A CA 1
ATOM 662 C C . LEU A 1 89 ? 5.991 2.184 6.040 1.00 95.94 89 LEU A C 1
ATOM 664 O O . LEU A 1 89 ? 5.183 2.261 6.962 1.00 95.94 89 LEU A O 1
ATOM 668 N N . GLU A 1 90 ? 6.988 1.298 6.031 1.00 95.94 90 GLU A N 1
ATOM 669 C CA . GLU A 1 90 ? 7.180 0.269 7.059 1.00 95.94 90 GLU A CA 1
ATOM 670 C C . GLU A 1 90 ? 7.954 0.759 8.291 1.00 95.94 90 GLU A C 1
ATOM 672 O O . GLU A 1 90 ? 7.758 0.220 9.377 1.00 95.94 90 GLU A O 1
ATOM 677 N N . ALA A 1 91 ? 8.785 1.803 8.180 1.00 96.12 91 ALA A N 1
ATOM 678 C CA . ALA A 1 91 ? 9.536 2.370 9.308 1.00 96.12 91 ALA A CA 1
ATOM 679 C C . ALA A 1 91 ? 8.704 2.618 10.591 1.00 96.12 91 ALA A C 1
ATOM 681 O O . ALA A 1 91 ? 9.181 2.284 11.679 1.00 96.12 91 ALA A O 1
ATOM 682 N N . PRO A 1 92 ? 7.475 3.173 10.530 1.00 96.44 92 PRO A N 1
ATOM 683 C CA . PRO A 1 92 ? 6.639 3.378 11.713 1.00 96.44 92 PRO A CA 1
ATOM 684 C C . PRO A 1 92 ? 5.852 2.132 12.163 1.00 96.44 92 PRO A C 1
ATOM 686 O O . PRO A 1 92 ? 5.059 2.247 13.100 1.00 96.44 92 PRO A O 1
ATOM 689 N N . ALA A 1 93 ? 6.029 0.955 11.547 1.00 94.31 93 ALA A N 1
ATOM 690 C CA . ALA A 1 93 ? 5.247 -0.249 11.855 1.00 94.31 93 ALA A CA 1
ATOM 691 C C . ALA A 1 93 ? 5.165 -0.581 13.362 1.00 94.31 93 ALA A C 1
ATOM 693 O O . ALA A 1 93 ? 4.046 -0.773 13.841 1.00 94.31 93 ALA A O 1
ATOM 694 N N . PRO A 1 94 ? 6.252 -0.520 14.167 1.00 95.31 94 PRO A N 1
ATOM 695 C CA . PRO A 1 94 ? 6.171 -0.819 15.604 1.00 95.31 94 PRO A CA 1
ATOM 696 C C . PRO A 1 94 ? 5.220 0.096 16.394 1.00 95.31 94 PRO A C 1
ATOM 698 O O . PRO A 1 94 ? 4.713 -0.279 17.456 1.00 95.31 94 PRO A O 1
ATOM 701 N N . LEU A 1 95 ? 4.990 1.318 15.904 1.00 96.06 95 LEU A N 1
ATOM 702 C CA . LEU A 1 95 ? 4.021 2.252 16.473 1.00 96.06 95 LEU A CA 1
ATOM 703 C C . LEU A 1 95 ? 2.611 1.962 15.945 1.00 96.06 95 LEU A C 1
ATOM 705 O O . LEU A 1 95 ? 1.659 1.907 16.722 1.00 96.06 95 LEU A O 1
ATOM 709 N N . LEU A 1 96 ? 2.491 1.767 14.633 1.00 96.56 96 LEU A N 1
ATOM 710 C CA . LEU A 1 96 ? 1.227 1.569 13.927 1.00 96.56 96 LEU A CA 1
ATOM 711 C C . LEU A 1 96 ? 0.518 0.263 14.311 1.00 96.56 96 LEU A C 1
ATOM 713 O O . LEU A 1 96 ? -0.704 0.247 14.460 1.00 96.56 96 LEU A O 1
ATOM 717 N N . GLU A 1 97 ? 1.264 -0.801 14.597 1.00 94.44 97 GLU A N 1
ATOM 718 C CA . GLU A 1 97 ? 0.701 -2.077 15.050 1.00 94.44 97 GLU A CA 1
ATOM 719 C C . GLU A 1 97 ? -0.093 -1.936 16.357 1.00 94.44 97 GLU A C 1
ATOM 721 O O . GLU A 1 97 ? -1.119 -2.596 16.546 1.00 94.44 97 GLU A O 1
ATOM 726 N N . ARG A 1 98 ? 0.307 -1.008 17.240 1.00 92.88 98 ARG A N 1
ATOM 727 C CA . ARG A 1 98 ? -0.428 -0.700 18.483 1.00 92.88 98 ARG A CA 1
ATOM 728 C C . ARG A 1 98 ? -1.795 -0.070 18.217 1.00 92.88 98 ARG A C 1
ATOM 730 O O . ARG A 1 98 ? -2.681 -0.161 19.063 1.00 92.88 98 ARG A O 1
ATOM 737 N N . LEU A 1 99 ? -1.959 0.543 17.048 1.00 92.94 99 LEU A N 1
ATOM 738 C CA . LEU A 1 99 ? -3.209 1.112 16.546 1.00 92.94 99 LEU A CA 1
ATOM 739 C C . LEU A 1 99 ? -3.974 0.130 15.646 1.00 92.94 99 LEU A C 1
ATOM 741 O O . LEU A 1 99 ? -4.959 0.521 15.031 1.00 92.94 99 LEU A O 1
ATOM 745 N N . ARG A 1 100 ? -3.543 -1.140 15.571 1.00 95.31 100 ARG A N 1
ATOM 746 C CA . ARG A 1 100 ? -4.081 -2.161 14.653 1.00 95.31 100 ARG A CA 1
ATOM 747 C C . ARG A 1 100 ? -3.954 -1.788 13.175 1.00 95.31 100 ARG A C 1
ATOM 749 O O . ARG A 1 100 ? -4.757 -2.218 12.345 1.00 95.31 100 ARG A O 1
ATOM 756 N N . VAL A 1 101 ? -2.927 -1.012 12.853 1.00 97.56 101 VAL A N 1
ATOM 757 C CA . VAL A 1 101 ? -2.557 -0.693 11.482 1.00 97.56 101 VAL A CA 1
ATOM 758 C C . VAL A 1 101 ? -1.407 -1.611 11.081 1.00 97.56 101 VAL A C 1
ATOM 760 O O . VAL A 1 101 ? -0.349 -1.600 11.709 1.00 97.56 101 VAL A O 1
ATOM 763 N N . ARG A 1 102 ? -1.614 -2.415 10.041 1.00 97.12 102 ARG A N 1
ATOM 764 C CA . ARG A 1 102 ? -0.580 -3.242 9.418 1.00 97.12 102 ARG A CA 1
ATOM 765 C C . ARG A 1 102 ? -0.171 -2.603 8.103 1.00 97.12 102 ARG A C 1
ATOM 767 O O . ARG A 1 102 ? -1.019 -2.329 7.259 1.00 97.12 102 ARG A O 1
ATOM 774 N N . VAL A 1 103 ? 1.129 -2.422 7.923 1.00 97.25 103 VAL A N 1
ATOM 775 C CA . VAL A 1 103 ? 1.700 -1.913 6.678 1.00 97.25 103 VAL A CA 1
ATOM 776 C C . VAL A 1 103 ? 2.504 -3.024 6.017 1.00 97.25 103 VAL A C 1
ATOM 778 O O . VAL A 1 103 ? 3.304 -3.681 6.678 1.00 97.25 103 VAL A O 1
ATOM 781 N N . VAL A 1 104 ? 2.270 -3.234 4.726 1.00 96.38 104 VAL A N 1
ATOM 782 C CA . VAL A 1 104 ? 3.057 -4.117 3.864 1.00 96.38 104 VAL A CA 1
ATOM 783 C C . VAL A 1 104 ? 3.537 -3.263 2.695 1.00 96.38 104 VAL A C 1
ATOM 785 O O . VAL A 1 104 ? 2.816 -3.049 1.725 1.00 96.38 104 VAL A O 1
ATOM 788 N N . GLY A 1 105 ? 4.721 -2.674 2.831 1.00 94.81 105 GLY A N 1
ATOM 789 C CA . GLY A 1 105 ? 5.295 -1.756 1.849 1.00 94.81 105 GLY A CA 1
ATOM 790 C C . GLY A 1 105 ? 6.033 -2.481 0.722 1.00 94.81 105 GLY A C 1
ATOM 791 O O . GLY A 1 105 ? 5.965 -2.057 -0.432 1.00 94.81 105 GLY A O 1
ATOM 792 N N . ALA A 1 106 ? 6.731 -3.569 1.044 1.00 92.06 106 ALA A N 1
ATOM 793 C CA . ALA A 1 106 ? 7.370 -4.472 0.086 1.00 92.06 106 ALA A CA 1
ATOM 794 C C . ALA A 1 106 ? 6.914 -5.913 0.319 1.00 92.06 106 ALA A C 1
ATOM 796 O O . ALA A 1 106 ? 6.385 -6.242 1.382 1.00 92.06 106 ALA A O 1
ATOM 797 N N . LEU A 1 107 ? 7.089 -6.770 -0.692 1.00 89.19 107 LEU A N 1
ATOM 798 C CA . LEU A 1 107 ? 6.765 -8.183 -0.553 1.00 89.19 107 LEU A CA 1
ATOM 799 C C . LEU A 1 107 ? 7.630 -8.770 0.580 1.00 89.19 107 LEU A C 1
ATOM 801 O O . LEU A 1 107 ? 8.859 -8.714 0.471 1.00 89.19 107 LEU A O 1
ATOM 805 N N . PRO A 1 108 ? 7.031 -9.298 1.667 1.00 89.00 108 PRO A N 1
ATOM 806 C CA . PRO A 1 108 ? 7.800 -9.806 2.795 1.00 89.00 108 PRO A CA 1
ATOM 807 C C . PRO A 1 108 ? 8.739 -10.927 2.358 1.00 89.00 108 PRO A C 1
ATOM 809 O O . PRO A 1 108 ? 8.334 -11.825 1.617 1.00 89.00 108 PRO A O 1
ATOM 812 N N . ARG A 1 109 ? 9.984 -10.886 2.834 1.00 79.62 109 ARG A N 1
ATOM 813 C CA . ARG A 1 109 ? 10.997 -11.899 2.541 1.00 79.62 109 ARG A CA 1
ATOM 814 C C . ARG A 1 109 ? 11.783 -12.314 3.775 1.00 79.62 109 ARG A C 1
ATOM 816 O O . ARG A 1 109 ? 12.094 -11.452 4.597 1.00 79.62 109 ARG A O 1
ATOM 823 N N . ASP A 1 110 ? 12.151 -13.593 3.791 1.00 73.88 110 ASP A N 1
ATOM 824 C CA . ASP A 1 110 ? 13.114 -14.221 4.696 1.00 73.88 110 ASP A CA 1
ATOM 825 C C . ASP A 1 110 ? 14.116 -15.001 3.827 1.00 73.88 110 ASP A C 1
ATOM 827 O O . ASP A 1 110 ? 13.695 -15.774 2.968 1.00 73.88 110 ASP A O 1
ATOM 831 N N . ASP A 1 111 ? 15.421 -14.754 3.986 1.00 64.81 111 ASP A N 1
ATOM 832 C CA . ASP A 1 111 ? 16.502 -15.424 3.237 1.00 64.81 111 ASP A CA 1
ATOM 833 C C . ASP A 1 111 ? 16.187 -15.631 1.738 1.00 64.81 111 ASP A C 1
ATOM 835 O O . ASP A 1 111 ? 16.274 -16.729 1.196 1.00 64.81 111 ASP A O 1
ATOM 839 N N . HIS A 1 112 ? 15.787 -14.543 1.066 1.00 63.16 112 HIS A N 1
ATOM 840 C CA . HIS A 1 112 ? 15.430 -14.458 -0.364 1.00 63.16 112 HIS A CA 1
ATOM 841 C C . HIS A 1 112 ? 14.095 -15.103 -0.784 1.00 63.16 112 HIS A C 1
ATOM 843 O O . HIS A 1 112 ? 13.550 -14.737 -1.835 1.00 63.16 112 HIS A O 1
ATOM 849 N N . ALA A 1 113 ? 13.499 -15.954 0.050 1.00 68.19 113 ALA A N 1
ATOM 850 C CA . ALA A 1 113 ? 12.169 -16.512 -0.163 1.00 68.19 113 ALA A CA 1
ATOM 851 C C . ALA A 1 113 ? 11.066 -15.540 0.277 1.00 68.19 113 ALA A C 1
ATOM 853 O O . ALA A 1 113 ? 11.247 -14.721 1.177 1.00 68.19 113 ALA A O 1
ATOM 854 N N . VAL A 1 114 ? 9.893 -15.632 -0.355 1.00 76.25 114 VAL A N 1
ATOM 855 C CA . VAL A 1 114 ? 8.713 -14.866 0.069 1.00 76.25 114 VAL A CA 1
ATOM 856 C C . VAL A 1 114 ? 8.194 -15.428 1.391 1.00 76.25 114 VAL A C 1
ATOM 858 O O . VAL A 1 114 ? 7.834 -16.603 1.476 1.00 76.25 114 VAL A O 1
ATOM 861 N N . ALA A 1 115 ? 8.107 -14.571 2.405 1.00 85.19 115 ALA A N 1
ATOM 862 C CA . ALA A 1 115 ? 7.558 -14.895 3.716 1.00 85.19 115 ALA A CA 1
ATOM 863 C C . ALA A 1 115 ? 6.022 -14.814 3.671 1.00 85.19 115 ALA A C 1
ATOM 865 O O . ALA A 1 115 ? 5.402 -13.806 4.030 1.00 85.19 115 ALA A O 1
ATOM 866 N N . TRP A 1 116 ? 5.390 -15.861 3.130 1.00 84.69 116 TRP A N 1
ATOM 867 C CA . TRP A 1 116 ? 3.940 -15.902 2.904 1.00 84.69 116 TRP A CA 1
ATOM 868 C C . TRP A 1 116 ? 3.114 -15.778 4.187 1.00 84.69 116 TRP A C 1
ATOM 870 O O . TRP A 1 116 ? 2.021 -15.220 4.157 1.00 84.69 116 TRP A O 1
ATOM 880 N N . ASP A 1 117 ? 3.635 -16.241 5.316 1.00 86.56 117 ASP A N 1
ATOM 881 C CA . ASP A 1 117 ? 3.036 -16.082 6.643 1.00 86.56 117 ASP A CA 1
ATOM 882 C C . ASP A 1 117 ? 2.886 -14.606 7.052 1.00 86.56 117 ASP A C 1
ATOM 884 O O . ASP A 1 117 ? 1.923 -14.237 7.724 1.00 86.56 117 ASP A O 1
ATOM 888 N N . ARG A 1 118 ? 3.796 -13.740 6.591 1.00 87.12 118 ARG A N 1
ATOM 889 C CA . ARG A 1 118 ? 3.738 -12.287 6.801 1.00 87.12 118 ARG A CA 1
ATOM 890 C C . ARG A 1 118 ? 2.856 -11.571 5.775 1.00 87.12 118 ARG A C 1
ATOM 892 O O . ARG A 1 118 ? 2.358 -10.483 6.073 1.00 87.12 118 ARG A O 1
ATOM 899 N N . ALA A 1 119 ? 2.652 -12.166 4.598 1.00 87.44 119 ALA A N 1
ATOM 900 C CA . ALA A 1 119 ? 1.776 -11.644 3.545 1.00 87.44 119 ALA A CA 1
ATOM 901 C C . ALA A 1 119 ? 0.304 -12.063 3.721 1.00 87.44 119 ALA A C 1
ATOM 903 O O . ALA A 1 119 ? -0.596 -11.369 3.256 1.00 87.44 119 ALA A O 1
ATOM 904 N N . VAL A 1 120 ? 0.029 -13.182 4.392 1.00 93.25 120 VAL A N 1
ATOM 905 C CA . VAL A 1 120 ? -1.330 -13.675 4.644 1.00 93.25 120 VAL A CA 1
ATOM 906 C C . VAL A 1 120 ? -1.843 -13.117 5.974 1.00 93.25 120 VAL A C 1
ATOM 908 O O . VAL A 1 120 ? -1.490 -13.573 7.057 1.00 93.25 120 VAL A O 1
ATOM 911 N N . VAL A 1 121 ? -2.701 -12.102 5.891 1.00 92.88 121 VAL A N 1
ATOM 912 C CA . VAL A 1 121 ? -3.197 -11.331 7.035 1.00 92.88 121 VAL A CA 1
ATOM 913 C C . VAL A 1 121 ? -4.622 -11.767 7.394 1.00 92.88 121 VAL A C 1
ATOM 915 O O . VAL A 1 121 ? -5.520 -11.649 6.557 1.00 92.88 121 VAL A O 1
ATOM 918 N N . PRO A 1 122 ? -4.886 -12.236 8.626 1.00 94.81 122 PRO A N 1
ATOM 919 C CA . PRO A 1 122 ? -6.248 -12.492 9.075 1.00 94.81 122 PRO A CA 1
ATOM 920 C C . PRO A 1 122 ? -6.981 -11.172 9.335 1.00 94.81 122 PRO A C 1
ATOM 922 O O . PRO A 1 122 ? -6.459 -10.287 10.013 1.00 94.81 122 PRO A O 1
ATOM 925 N N . LEU A 1 123 ? -8.207 -11.069 8.829 1.00 95.31 123 LEU A N 1
ATOM 926 C CA . LEU A 1 123 ? -9.135 -9.980 9.118 1.00 95.31 123 LEU A CA 1
ATOM 927 C C . LEU A 1 123 ? -10.182 -10.463 10.117 1.00 95.31 123 LEU A C 1
ATOM 929 O O . LEU A 1 123 ? -10.805 -11.513 9.931 1.00 95.31 123 LEU A O 1
ATOM 933 N N . HIS A 1 124 ? -10.394 -9.693 11.172 1.00 96.06 124 HIS A N 1
ATOM 934 C CA . HIS A 1 124 ? -11.240 -10.045 12.300 1.00 96.06 124 HIS A CA 1
ATOM 935 C C . HIS A 1 124 ? -12.549 -9.279 12.247 1.00 96.06 124 HIS A C 1
ATOM 937 O O . HIS A 1 124 ? -12.582 -8.080 11.986 1.00 96.06 124 HIS A O 1
ATOM 943 N N . ARG A 1 125 ? -13.643 -9.953 12.601 1.00 95.25 125 ARG A N 1
ATOM 944 C CA . ARG A 1 125 ? -14.898 -9.252 12.869 1.00 95.25 125 ARG A CA 1
ATOM 945 C C . ARG A 1 125 ? -14.761 -8.426 14.144 1.00 95.25 125 ARG A C 1
ATOM 947 O O . ARG A 1 125 ? -14.350 -8.960 15.173 1.00 95.25 125 ARG A O 1
ATOM 954 N N . ARG A 1 126 ? -15.173 -7.161 14.135 1.00 93.88 126 ARG A N 1
ATOM 955 C CA . ARG A 1 126 ? -15.254 -6.328 15.338 1.00 93.88 126 ARG A CA 1
ATOM 956 C C . ARG A 1 126 ? -16.422 -6.761 16.216 1.00 93.88 126 ARG A C 1
ATOM 958 O O . ARG A 1 126 ? -17.568 -6.865 15.786 1.00 93.88 126 ARG A O 1
ATOM 965 N N . VAL A 1 127 ? -16.138 -6.950 17.501 1.00 92.56 127 VAL A N 1
ATOM 966 C CA . VAL A 1 127 ? -17.125 -7.247 18.541 1.00 92.56 127 VAL A CA 1
ATOM 967 C C . VAL A 1 127 ? -16.944 -6.245 19.672 1.00 92.56 127 VAL A C 1
ATOM 969 O O . VAL A 1 127 ? -15.947 -6.272 20.389 1.00 92.56 127 VAL A O 1
ATOM 972 N N . ARG A 1 128 ? -17.920 -5.342 19.841 1.00 89.31 128 ARG A N 1
ATOM 973 C CA . ARG A 1 128 ? -17.922 -4.306 20.897 1.00 89.31 128 ARG A CA 1
ATOM 974 C C . ARG A 1 128 ? -16.618 -3.492 20.943 1.00 89.31 128 ARG A C 1
ATOM 976 O O . ARG A 1 128 ? -16.043 -3.284 22.009 1.00 89.31 128 ARG A O 1
ATOM 983 N N . GLY A 1 129 ? -16.139 -3.071 19.773 1.00 85.81 129 GLY A N 1
ATOM 984 C CA . GLY A 1 129 ? -14.923 -2.264 19.644 1.00 85.81 129 GLY A CA 1
ATOM 985 C C . GLY A 1 129 ? -13.618 -3.023 19.904 1.00 85.81 129 GLY A C 1
ATOM 986 O O . GLY A 1 129 ? -12.580 -2.406 20.130 1.00 85.81 129 GLY A O 1
ATOM 987 N N . LYS A 1 130 ? -13.664 -4.358 19.907 1.00 89.75 130 LYS A N 1
ATOM 988 C CA . LYS A 1 130 ? -12.504 -5.239 20.050 1.00 89.75 130 LYS A CA 1
ATOM 989 C C . LYS A 1 130 ? -12.446 -6.240 18.894 1.00 89.75 130 LYS A C 1
ATOM 991 O O . LYS A 1 130 ? -13.480 -6.511 18.282 1.00 89.75 130 LYS A O 1
ATOM 996 N N . PRO A 1 131 ? -11.272 -6.819 18.617 1.00 87.12 131 PRO A N 1
ATOM 997 C CA . PRO A 1 131 ? -11.138 -7.890 17.638 1.00 87.12 131 PRO A CA 1
ATOM 998 C C . PRO A 1 131 ? -11.876 -9.128 18.134 1.00 87.12 131 PRO A C 1
ATOM 1000 O O . PRO A 1 131 ? -11.696 -9.554 19.276 1.00 87.12 131 PRO A O 1
ATOM 1003 N N . GLY A 1 132 ? -12.736 -9.667 17.285 1.00 91.75 132 GLY A N 1
ATOM 1004 C CA . GLY A 1 132 ? -13.426 -10.929 17.486 1.00 91.75 132 GLY A CA 1
ATOM 1005 C C . GLY A 1 132 ? -12.782 -12.049 16.663 1.00 91.75 132 GLY A C 1
ATOM 1006 O O . GLY A 1 132 ? -11.574 -12.021 16.430 1.00 91.75 132 GLY A O 1
ATOM 1007 N N . PRO A 1 133 ? -13.559 -13.058 16.234 1.00 95.88 133 PRO A N 1
ATOM 1008 C CA . PRO A 1 133 ? -13.029 -14.159 15.437 1.00 95.88 133 PRO A CA 1
ATOM 1009 C C . PRO A 1 133 ? -12.562 -13.689 14.053 1.00 95.88 133 PRO A C 1
ATOM 1011 O O . PRO A 1 133 ? -13.072 -12.700 13.515 1.00 95.88 133 PRO A O 1
ATOM 1014 N N . VAL A 1 134 ? -11.627 -14.441 13.463 1.00 96.81 134 VAL A N 1
ATOM 1015 C CA . VAL A 1 134 ? -11.228 -14.278 12.058 1.00 96.81 134 VAL A CA 1
ATOM 1016 C C . VAL A 1 134 ? -12.457 -14.474 11.172 1.00 96.81 134 VAL A C 1
ATOM 1018 O O . VAL A 1 134 ? -13.154 -15.484 11.278 1.00 96.81 134 VAL A O 1
ATOM 1021 N N . ALA A 1 135 ? -12.728 -13.492 10.321 1.00 94.31 135 ALA A N 1
ATOM 1022 C CA . ALA A 1 135 ? -13.849 -13.476 9.388 1.00 94.31 135 ALA A CA 1
ATOM 1023 C C . ALA A 1 135 ? -13.399 -13.641 7.932 1.00 94.31 135 ALA A C 1
ATOM 1025 O O . ALA A 1 135 ? -14.161 -14.156 7.118 1.00 94.31 135 ALA A O 1
ATOM 1026 N N . ALA A 1 136 ? -12.174 -13.221 7.606 1.00 94.00 136 ALA A N 1
ATOM 1027 C CA . ALA A 1 136 ? -11.591 -13.360 6.277 1.00 94.00 136 ALA A CA 1
ATOM 1028 C C . ALA A 1 136 ? -10.061 -13.435 6.349 1.00 94.00 136 ALA A C 1
ATOM 1030 O O . ALA A 1 136 ? -9.458 -13.121 7.374 1.00 94.00 136 ALA A O 1
ATOM 1031 N N . TRP A 1 137 ? -9.443 -13.822 5.237 1.00 95.12 137 TRP A N 1
ATOM 1032 C CA . TRP A 1 137 ? -7.997 -13.782 5.040 1.00 95.12 137 TRP A CA 1
ATOM 1033 C C . TRP A 1 137 ? -7.684 -12.875 3.856 1.00 95.12 137 TRP A C 1
ATOM 1035 O O . TRP A 1 137 ? -8.333 -12.968 2.814 1.00 95.12 137 TRP A O 1
ATOM 1045 N N . LEU A 1 138 ? -6.699 -12.003 4.026 1.00 94.50 138 LEU A N 1
ATOM 1046 C CA . LEU A 1 138 ? -6.199 -11.100 3.004 1.00 94.50 138 LEU A CA 1
ATOM 1047 C C . LEU A 1 138 ? -4.797 -11.539 2.600 1.00 94.50 138 LEU A C 1
ATOM 1049 O O . LEU A 1 138 ? -3.902 -11.603 3.437 1.00 94.50 138 LEU A O 1
ATOM 1053 N N . LEU A 1 139 ? -4.593 -11.780 1.309 1.00 94.69 139 LEU A N 1
ATOM 1054 C CA . LEU A 1 139 ? -3.255 -11.875 0.746 1.00 94.69 139 LEU A CA 1
ATOM 1055 C C . LEU A 1 139 ? -2.760 -10.450 0.444 1.00 94.69 139 LEU A C 1
ATOM 1057 O O . LEU A 1 139 ? -3.134 -9.850 -0.561 1.00 94.69 139 LEU A O 1
ATOM 1061 N N . ALA A 1 140 ? -1.976 -9.886 1.359 1.00 94.44 140 ALA A N 1
ATOM 1062 C CA . ALA A 1 140 ? -1.465 -8.521 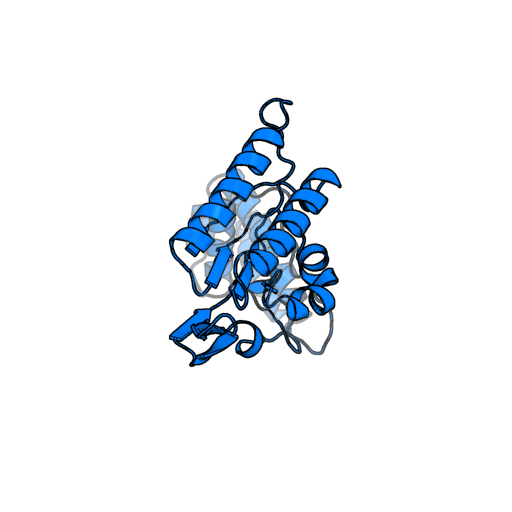1.323 1.00 94.44 140 ALA A CA 1
ATOM 1063 C C . ALA A 1 140 ? -0.237 -8.424 0.404 1.00 94.44 140 ALA A C 1
ATOM 1065 O O . ALA A 1 140 ? 0.903 -8.415 0.863 1.00 94.44 140 ALA A O 1
ATOM 1066 N N . VAL A 1 141 ? -0.478 -8.384 -0.907 1.00 92.88 141 VAL A N 1
ATOM 1067 C CA . VAL A 1 141 ? 0.574 -8.234 -1.923 1.00 92.88 141 VAL A CA 1
ATOM 1068 C C . VAL A 1 141 ? 0.703 -6.754 -2.296 1.00 92.88 141 VAL A C 1
ATOM 1070 O O . VAL A 1 141 ? -0.241 -6.204 -2.865 1.00 92.88 141 VAL A O 1
ATOM 1073 N N . PRO A 1 142 ? 1.828 -6.088 -1.973 1.00 94.12 142 PRO A N 1
ATOM 1074 C CA . PRO A 1 142 ? 2.085 -4.725 -2.426 1.00 94.12 142 PRO A CA 1
ATOM 1075 C C . PRO A 1 142 ? 2.496 -4.713 -3.899 1.00 94.12 142 PRO A C 1
ATOM 1077 O O . PRO A 1 142 ? 2.613 -5.760 -4.538 1.00 94.12 142 PRO A O 1
ATOM 1080 N N . PHE A 1 143 ? 2.764 -3.525 -4.438 1.00 92.81 143 PHE A N 1
ATOM 1081 C CA . PHE A 1 143 ? 3.325 -3.398 -5.775 1.00 92.81 143 PHE A CA 1
ATOM 1082 C C . PHE A 1 143 ? 4.618 -4.216 -5.907 1.00 92.81 143 PHE A C 1
ATOM 1084 O O . PHE A 1 143 ? 5.612 -3.964 -5.215 1.00 92.81 143 PHE A O 1
ATOM 1091 N N . LEU A 1 144 ? 4.585 -5.196 -6.812 1.00 86.31 144 LEU A N 1
ATOM 1092 C CA . LEU A 1 144 ? 5.703 -6.087 -7.093 1.00 86.31 144 LEU A CA 1
ATOM 1093 C C . LEU A 1 144 ? 6.725 -5.366 -7.967 1.00 86.31 144 LEU A C 1
ATOM 1095 O O . LEU A 1 144 ? 6.421 -4.884 -9.058 1.00 86.31 144 LEU A O 1
ATOM 1099 N N . ARG A 1 145 ? 7.962 -5.311 -7.488 1.00 78.50 145 ARG A N 1
ATOM 1100 C CA . ARG A 1 145 ? 9.109 -4.789 -8.229 1.00 78.50 145 ARG A CA 1
ATOM 1101 C C . ARG A 1 145 ? 9.746 -5.919 -9.026 1.00 78.50 145 ARG A C 1
ATOM 1103 O O . ARG A 1 145 ? 9.553 -7.092 -8.730 1.00 78.50 145 ARG A O 1
ATOM 1110 N N . VAL A 1 146 ? 10.562 -5.575 -10.019 1.00 67.56 146 VAL A N 1
ATOM 1111 C CA . VAL A 1 146 ? 11.267 -6.572 -10.849 1.00 67.56 146 VAL A CA 1
ATOM 1112 C C . VAL A 1 146 ? 12.062 -7.561 -9.984 1.00 67.56 146 VAL A C 1
ATOM 1114 O O . VAL A 1 146 ? 11.989 -8.769 -10.200 1.00 67.56 146 VAL A O 1
ATOM 1117 N N . GLY A 1 147 ? 12.732 -7.065 -8.937 1.00 64.12 147 GLY A N 1
ATOM 1118 C CA . GLY A 1 147 ? 13.440 -7.903 -7.964 1.00 64.12 147 GLY A CA 1
ATOM 1119 C C . GLY A 1 147 ? 12.545 -8.897 -7.213 1.00 64.12 147 GLY A C 1
ATOM 1120 O O . GLY A 1 147 ? 13.032 -9.937 -6.782 1.00 64.12 147 GLY A O 1
ATOM 1121 N N . ASP A 1 148 ? 11.240 -8.627 -7.107 1.00 69.75 148 ASP A N 1
ATOM 1122 C CA . ASP A 1 148 ? 10.290 -9.506 -6.430 1.00 69.75 148 ASP A CA 1
ATOM 1123 C C . ASP A 1 148 ? 9.879 -10.715 -7.273 1.00 69.75 148 ASP A C 1
ATOM 1125 O O . ASP A 1 148 ? 9.536 -11.747 -6.697 1.00 69.75 148 ASP A O 1
ATOM 1129 N N . LEU A 1 149 ? 9.921 -10.594 -8.603 1.00 62.03 149 LEU A N 1
ATOM 1130 C CA . LEU A 1 149 ? 9.335 -11.563 -9.533 1.00 62.03 149 LEU A CA 1
ATOM 1131 C C . LEU A 1 149 ? 10.311 -12.632 -10.022 1.00 62.03 149 LEU A C 1
ATOM 1133 O O . LEU A 1 149 ? 9.877 -13.741 -10.317 1.00 62.03 149 LEU A O 1
ATOM 1137 N N . ALA A 1 150 ? 11.600 -12.311 -10.132 1.00 49.09 150 ALA A N 1
ATOM 1138 C CA . ALA A 1 150 ? 12.536 -13.155 -10.880 1.00 49.09 150 ALA A CA 1
ATOM 1139 C C . ALA A 1 150 ? 13.715 -13.716 -10.069 1.00 49.09 150 ALA A C 1
ATOM 1141 O O . ALA A 1 150 ? 14.712 -14.113 -10.654 1.00 49.09 150 ALA A O 1
ATOM 1142 N N . GLY A 1 151 ? 13.591 -13.818 -8.735 1.00 46.94 151 GLY A N 1
ATOM 1143 C CA . GLY A 1 151 ? 14.490 -14.665 -7.928 1.00 46.94 151 GLY A CA 1
ATOM 1144 C C . GLY A 1 151 ? 15.984 -14.422 -8.177 1.00 46.94 151 GLY A C 1
ATOM 1145 O O . GLY A 1 151 ? 16.754 -15.365 -8.257 1.00 46.94 151 GLY A O 1
ATOM 1146 N N . HIS A 1 152 ? 16.383 -13.159 -8.347 1.00 45.56 152 HIS A N 1
ATOM 1147 C CA . HIS A 1 152 ? 17.677 -12.750 -8.912 1.00 45.56 152 HIS A CA 1
ATOM 1148 C C . HIS A 1 152 ? 18.900 -12.952 -7.992 1.00 45.56 152 HIS A C 1
ATOM 1150 O O . HIS A 1 152 ? 19.908 -12.267 -8.147 1.00 45.56 152 HIS A O 1
ATOM 1156 N N . VAL A 1 153 ? 18.808 -13.845 -7.008 1.00 42.62 153 VAL A N 1
ATOM 1157 C CA . VAL A 1 153 ? 19.935 -14.270 -6.178 1.00 42.62 153 VAL A CA 1
ATOM 1158 C C . VAL A 1 153 ? 19.842 -15.783 -6.065 1.00 42.62 153 VAL A C 1
ATOM 1160 O O . VAL A 1 153 ? 19.143 -16.301 -5.199 1.00 42.62 153 VAL A O 1
ATOM 1163 N N . ASP A 1 154 ? 20.527 -16.469 -6.969 1.00 38.66 154 ASP A N 1
ATOM 1164 C CA . ASP A 1 154 ? 20.920 -17.858 -6.780 1.00 38.66 154 ASP A CA 1
ATOM 1165 C C . ASP A 1 154 ? 22.417 -17.972 -7.097 1.00 38.66 154 ASP A C 1
ATOM 1167 O O . ASP A 1 154 ? 22.908 -17.309 -8.014 1.00 38.66 154 ASP A O 1
ATOM 1171 N N . GLY A 1 155 ? 23.136 -18.735 -6.272 1.00 37.72 155 GLY A N 1
ATOM 1172 C CA . GLY A 1 155 ? 24.597 -18.875 -6.292 1.00 37.72 155 GLY A CA 1
ATOM 1173 C C . GLY A 1 155 ? 25.302 -18.319 -5.045 1.00 37.72 155 GLY A C 1
ATOM 1174 O O . GLY A 1 155 ? 25.760 -17.177 -5.031 1.00 37.72 155 GLY A O 1
ATOM 1175 N N . ASP A 1 156 ? 25.403 -19.134 -3.988 1.00 41.44 156 ASP A N 1
ATOM 1176 C CA . ASP A 1 156 ? 26.400 -19.044 -2.898 1.00 41.44 156 ASP A CA 1
ATOM 1177 C C . ASP A 1 156 ? 26.701 -17.651 -2.293 1.00 41.44 156 ASP A C 1
ATOM 1179 O O . ASP A 1 156 ? 27.813 -17.366 -1.842 1.00 41.44 156 ASP A O 1
ATOM 1183 N N . GLY A 1 157 ? 25.709 -16.759 -2.227 1.00 37.75 157 GLY A N 1
ATOM 1184 C CA . GLY A 1 157 ? 25.863 -15.452 -1.580 1.00 37.75 157 GLY A CA 1
ATOM 1185 C C . GLY A 1 157 ? 26.759 -14.463 -2.335 1.00 37.75 157 GLY A C 1
ATOM 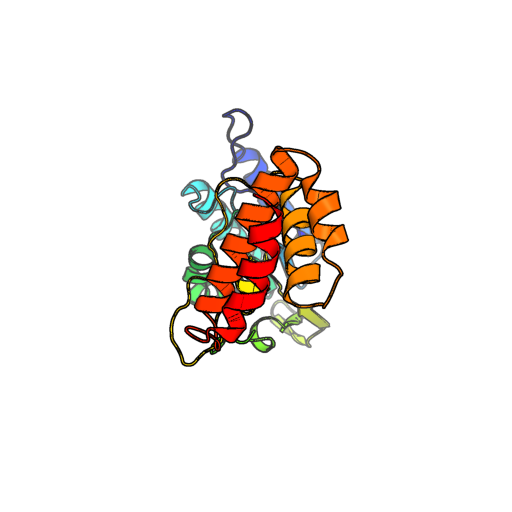1186 O O . GLY A 1 157 ? 27.190 -13.466 -1.748 1.00 37.75 157 GLY A O 1
ATOM 1187 N N . VAL A 1 158 ? 27.023 -14.692 -3.625 1.00 41.94 158 VAL A N 1
ATOM 1188 C CA . VAL A 1 158 ? 27.682 -13.705 -4.487 1.00 41.94 158 VAL A CA 1
ATOM 1189 C C . VAL A 1 158 ? 26.605 -12.798 -5.096 1.00 41.94 158 VAL A C 1
ATOM 1191 O O . VAL A 1 158 ? 25.737 -13.282 -5.818 1.00 41.94 158 VAL A O 1
ATOM 1194 N N . PRO A 1 159 ? 26.615 -11.476 -4.840 1.00 39.31 159 PRO A N 1
ATOM 1195 C CA . PRO A 1 159 ? 25.684 -10.570 -5.496 1.00 39.31 159 PRO A CA 1
ATOM 1196 C C . PRO A 1 159 ? 26.038 -10.471 -6.984 1.00 39.31 159 PRO A C 1
ATOM 1198 O O . PRO A 1 159 ? 27.009 -9.811 -7.356 1.00 39.31 159 PRO A O 1
ATOM 1201 N N . VAL A 1 160 ? 25.246 -11.117 -7.838 1.00 42.09 160 VAL A N 1
ATOM 1202 C CA . VAL A 1 160 ? 25.338 -10.969 -9.293 1.00 42.09 160 VAL A CA 1
ATOM 1203 C C . VAL A 1 160 ? 24.446 -9.804 -9.722 1.00 42.09 160 VAL A C 1
ATOM 1205 O O . VAL A 1 160 ? 23.252 -9.763 -9.423 1.00 42.09 160 VAL A O 1
ATOM 1208 N N . VAL A 1 161 ? 25.015 -8.827 -10.433 1.00 42.31 161 VAL A N 1
ATOM 1209 C CA . VAL A 1 161 ? 24.229 -7.781 -11.101 1.00 42.31 161 VAL A CA 1
ATOM 1210 C C . VAL A 1 161 ? 23.623 -8.394 -12.363 1.00 42.31 161 VAL A C 1
ATOM 1212 O O . VAL A 1 161 ? 24.243 -8.387 -13.420 1.00 42.31 161 VAL A O 1
ATOM 1215 N N . LEU A 1 162 ? 22.413 -8.939 -12.244 1.00 44.31 162 LEU A N 1
ATOM 1216 C CA . LEU A 1 162 ? 21.645 -9.448 -13.389 1.00 44.31 162 LEU A CA 1
ATOM 1217 C C . LEU A 1 162 ? 20.928 -8.330 -14.161 1.00 44.31 162 LEU A C 1
ATOM 1219 O O . LEU A 1 162 ? 20.504 -8.526 -15.297 1.00 44.31 162 LEU A O 1
ATOM 1223 N N . ASP A 1 163 ? 20.813 -7.140 -13.569 1.00 47.19 163 ASP A N 1
ATOM 1224 C CA . ASP A 1 163 ? 20.107 -6.011 -14.172 1.00 47.19 163 ASP A CA 1
ATOM 1225 C C . ASP A 1 163 ? 21.050 -5.114 -14.986 1.00 47.19 163 ASP A C 1
ATOM 1227 O O . ASP A 1 163 ? 21.218 -3.922 -14.727 1.00 47.19 163 ASP A O 1
ATOM 1231 N N . LEU A 1 164 ? 21.664 -5.690 -16.020 1.00 47.09 164 LEU A N 1
ATOM 1232 C CA . LEU A 1 164 ? 22.028 -4.901 -17.194 1.00 47.09 164 LEU A CA 1
ATOM 1233 C C . LEU A 1 164 ? 20.754 -4.670 -18.013 1.00 47.09 164 LEU A C 1
ATOM 1235 O O . LEU A 1 164 ? 20.588 -5.228 -19.091 1.00 47.09 164 LEU A O 1
ATOM 1239 N N . SER A 1 165 ? 19.834 -3.846 -17.512 1.00 53.03 165 SER A N 1
ATOM 1240 C CA . SER A 1 165 ? 18.780 -3.287 -18.356 1.00 53.03 165 SER A CA 1
ATOM 1241 C C . SER A 1 165 ? 19.432 -2.286 -19.313 1.00 53.03 165 SER A C 1
ATOM 1243 O O . SER A 1 165 ? 19.852 -1.215 -18.860 1.00 53.03 165 SER A O 1
ATOM 1245 N N . PRO A 1 166 ? 19.547 -2.569 -20.628 1.00 51.00 166 PRO A N 1
ATOM 1246 C CA . PRO A 1 166 ? 20.036 -1.564 -21.554 1.00 51.00 166 PRO A CA 1
ATOM 1247 C C . PRO A 1 166 ? 19.136 -0.329 -21.452 1.00 51.00 166 PRO A C 1
ATOM 1249 O O . PRO A 1 166 ? 17.908 -0.423 -21.494 1.00 51.00 166 PRO A O 1
ATOM 1252 N N . TYR A 1 167 ? 19.764 0.839 -21.307 1.00 46.06 167 TYR A N 1
ATOM 1253 C CA . TYR A 1 167 ? 19.088 2.131 -21.140 1.00 46.06 167 TYR A CA 1
ATOM 1254 C C . TYR A 1 167 ? 18.048 2.413 -22.243 1.00 46.06 167 TYR A C 1
ATOM 1256 O O . TYR A 1 167 ? 17.063 3.111 -22.013 1.00 46.06 167 TYR A O 1
ATOM 1264 N N . LEU A 1 168 ? 18.233 1.825 -23.429 1.00 46.91 168 LEU A N 1
ATOM 1265 C CA . LEU A 1 168 ? 17.311 1.902 -24.554 1.00 46.91 168 LEU A CA 1
ATOM 1266 C C . LEU A 1 168 ? 16.703 0.520 -24.846 1.00 46.91 168 LEU A C 1
ATOM 1268 O O . LEU A 1 168 ? 17.421 -0.394 -25.249 1.00 46.91 168 LEU A O 1
ATOM 1272 N N . ARG A 1 169 ? 15.375 0.395 -24.705 1.00 64.06 169 ARG A N 1
ATOM 1273 C CA . ARG A 1 169 ? 14.583 -0.794 -25.077 1.00 64.06 169 ARG A CA 1
ATOM 1274 C C . ARG A 1 169 ? 13.525 -0.422 -26.124 1.00 64.06 169 ARG A C 1
ATOM 1276 O O . ARG A 1 169 ? 12.410 -0.055 -25.755 1.00 64.06 169 ARG A O 1
ATOM 1283 N N . PRO A 1 170 ? 13.858 -0.455 -27.426 1.00 69.38 170 PRO A N 1
ATOM 1284 C CA . PRO A 1 170 ? 12.870 -0.286 -28.490 1.00 69.38 170 PRO A CA 1
ATOM 1285 C C . PRO A 1 170 ? 11.823 -1.406 -28.437 1.00 69.38 170 PRO A C 1
ATOM 1287 O O . PRO A 1 170 ? 12.098 -2.474 -27.898 1.00 69.38 170 PRO A O 1
ATOM 1290 N N . ALA A 1 171 ? 10.647 -1.208 -29.040 1.00 73.69 171 ALA A N 1
ATOM 1291 C CA . ALA A 1 171 ? 9.564 -2.202 -29.010 1.00 73.69 171 ALA A CA 1
ATOM 1292 C C . ALA A 1 171 ? 10.005 -3.610 -29.474 1.00 73.69 171 ALA A C 1
ATOM 1294 O O . ALA A 1 171 ? 9.597 -4.601 -28.881 1.00 73.69 171 ALA A O 1
ATOM 1295 N N . ARG A 1 172 ? 10.911 -3.687 -30.462 1.00 79.25 172 ARG A N 1
ATOM 1296 C CA . ARG A 1 172 ? 11.472 -4.940 -31.008 1.00 79.25 172 ARG A CA 1
ATOM 1297 C C . ARG A 1 172 ? 12.553 -5.600 -30.130 1.00 79.25 172 ARG A C 1
ATOM 1299 O O . ARG A 1 172 ? 13.080 -6.640 -30.505 1.00 79.25 172 ARG A O 1
ATOM 1306 N N . TRP A 1 173 ? 12.926 -5.011 -28.988 1.00 76.94 173 TRP A N 1
ATOM 1307 C CA . TRP A 1 173 ? 13.956 -5.572 -28.098 1.00 76.94 173 TRP A CA 1
ATOM 1308 C C . TRP A 1 173 ? 13.552 -6.934 -27.528 1.00 76.94 173 TRP A C 1
ATOM 1310 O O . TRP A 1 173 ? 14.369 -7.849 -27.507 1.00 76.94 173 TRP A O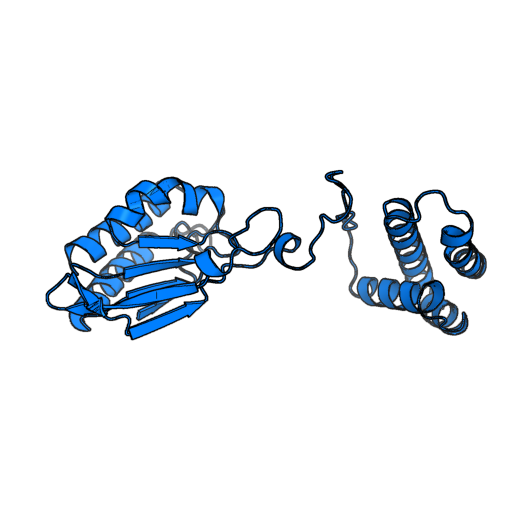 1
ATOM 1320 N N . GLY A 1 174 ? 12.295 -7.080 -27.095 1.00 74.75 174 GLY A N 1
ATOM 1321 C CA . GLY A 1 174 ? 11.792 -8.357 -26.580 1.00 74.75 174 GLY A CA 1
ATOM 1322 C C . GLY A 1 174 ? 11.881 -9.467 -27.627 1.00 74.75 174 GLY A C 1
ATOM 1323 O O . GLY A 1 174 ? 12.369 -10.552 -27.328 1.00 74.75 174 GLY A O 1
ATOM 1324 N N . ASP A 1 175 ? 11.508 -9.154 -28.869 1.00 84.00 175 ASP A N 1
ATOM 1325 C CA . ASP A 1 175 ? 11.576 -10.093 -29.991 1.00 84.00 175 ASP A CA 1
ATOM 1326 C C . ASP A 1 175 ? 13.019 -10.543 -30.266 1.00 84.00 175 ASP A C 1
ATOM 1328 O O . ASP A 1 175 ? 13.267 -11.728 -30.463 1.00 84.00 175 ASP A O 1
ATOM 1332 N N . ALA A 1 176 ? 13.985 -9.619 -30.209 1.00 83.12 176 ALA A N 1
ATOM 1333 C CA . ALA A 1 176 ? 15.401 -9.934 -30.406 1.00 83.12 176 ALA A CA 1
ATOM 1334 C C . ALA A 1 176 ? 15.944 -10.895 -29.336 1.00 83.12 176 ALA A C 1
ATOM 1336 O O . ALA A 1 176 ? 16.720 -11.793 -29.659 1.00 83.12 176 ALA A O 1
ATOM 1337 N N . VAL A 1 177 ? 15.523 -10.733 -28.075 1.00 83.31 177 VAL A N 1
ATOM 1338 C CA . VAL A 1 177 ? 15.899 -11.640 -26.977 1.00 83.31 177 VAL A CA 1
ATOM 1339 C C . VAL A 1 177 ? 15.281 -13.023 -27.174 1.00 83.31 177 VAL A C 1
ATOM 1341 O O . VAL A 1 177 ? 15.984 -14.017 -27.042 1.00 83.31 177 VAL A O 1
ATOM 1344 N N . VAL A 1 178 ? 14.003 -13.098 -27.560 1.00 84.19 178 VAL A N 1
ATOM 1345 C CA . VAL A 1 178 ? 13.335 -14.379 -27.853 1.00 84.19 178 VAL A CA 1
ATOM 1346 C C . VAL A 1 178 ? 14.018 -15.104 -29.011 1.00 84.19 178 VAL A C 1
ATOM 1348 O O . VAL A 1 178 ? 14.235 -16.311 -28.934 1.00 84.19 178 VAL A O 1
ATOM 1351 N N . VAL A 1 179 ? 14.380 -14.381 -30.074 1.00 85.44 179 VAL A N 1
ATOM 1352 C CA . VAL A 1 179 ? 15.105 -14.956 -31.214 1.00 85.44 179 VAL A CA 1
ATOM 1353 C C . VAL A 1 179 ? 16.487 -15.444 -30.790 1.00 85.44 179 VAL A C 1
ATOM 1355 O O . VAL A 1 179 ? 16.849 -16.553 -31.172 1.00 85.44 179 VAL A O 1
ATOM 1358 N N . ALA A 1 180 ? 17.226 -14.670 -29.987 1.00 85.88 180 ALA A N 1
ATOM 1359 C CA . ALA A 1 180 ? 18.526 -15.077 -29.455 1.00 85.88 180 ALA A CA 1
ATOM 1360 C C . ALA A 1 180 ? 18.416 -16.381 -28.648 1.00 85.88 180 ALA A C 1
ATOM 1362 O O . ALA A 1 180 ? 19.078 -17.352 -28.999 1.00 85.88 180 ALA A O 1
ATOM 1363 N N . ASP A 1 181 ? 17.515 -16.444 -27.664 1.00 83.81 181 ASP A N 1
ATOM 1364 C CA . ASP A 1 181 ? 17.307 -17.639 -26.833 1.00 83.81 181 ASP A CA 1
ATOM 1365 C C . ASP A 1 181 ? 16.886 -18.848 -27.672 1.00 83.81 181 ASP A C 1
ATOM 1367 O O . ASP A 1 181 ? 17.340 -19.971 -27.447 1.00 83.81 181 ASP A O 1
ATOM 1371 N N . ALA A 1 182 ? 16.027 -18.624 -28.670 1.00 83.62 182 ALA A N 1
ATOM 1372 C CA . ALA A 1 182 ? 15.567 -19.683 -29.551 1.00 83.62 182 ALA A CA 1
ATOM 1373 C C . ALA A 1 182 ? 16.741 -20.353 -30.281 1.00 83.62 182 ALA A C 1
ATOM 1375 O O . ALA A 1 182 ? 16.803 -21.582 -30.335 1.00 83.62 182 ALA A O 1
ATOM 1376 N N . VAL A 1 183 ? 17.678 -19.565 -30.819 1.00 88.19 183 VAL A N 1
ATOM 1377 C CA . VAL A 1 183 ? 18.806 -20.088 -31.609 1.00 88.19 183 VAL A CA 1
ATOM 1378 C C . VAL A 1 183 ? 20.011 -20.517 -30.766 1.00 88.19 183 VAL A C 1
ATOM 1380 O O . VAL A 1 183 ? 20.808 -21.321 -31.248 1.00 88.19 183 VAL A O 1
ATOM 1383 N N . THR A 1 184 ? 20.163 -20.023 -29.531 1.00 84.12 184 THR A N 1
ATOM 1384 C CA . THR A 1 184 ? 21.285 -20.397 -28.648 1.00 84.12 184 THR A CA 1
ATOM 1385 C C . THR A 1 184 ? 20.935 -21.503 -27.658 1.00 84.12 184 THR A C 1
ATOM 1387 O O . THR A 1 184 ? 21.772 -22.367 -27.415 1.00 84.12 184 THR A O 1
ATOM 1390 N N . TRP A 1 185 ? 19.726 -21.503 -27.093 1.00 78.25 185 TRP A N 1
ATOM 1391 C CA . TRP A 1 185 ? 19.329 -22.412 -26.008 1.00 78.25 185 TRP A CA 1
ATOM 1392 C C . TRP A 1 185 ? 18.266 -23.437 -26.412 1.00 78.25 185 TRP A C 1
ATOM 1394 O O . TRP A 1 185 ? 18.141 -24.475 -25.766 1.00 78.25 185 TRP A O 1
ATOM 1404 N N . HIS A 1 186 ? 17.496 -23.172 -27.470 1.00 81.75 186 HIS A N 1
ATOM 1405 C CA . HIS A 1 186 ? 16.350 -24.009 -27.853 1.00 81.75 186 HIS A CA 1
ATOM 1406 C C . HIS A 1 186 ? 16.463 -24.632 -29.248 1.00 81.75 186 HIS A C 1
ATOM 1408 O O . HIS A 1 186 ? 15.451 -25.006 -29.839 1.00 81.75 186 HIS A O 1
ATOM 1414 N N . GLU A 1 187 ? 17.689 -24.765 -29.761 1.00 80.31 187 GLU A N 1
ATOM 1415 C CA . GLU A 1 187 ? 18.010 -25.480 -31.007 1.00 80.31 187 GLU A CA 1
ATOM 1416 C C . GLU A 1 187 ? 17.234 -24.996 -32.252 1.00 80.31 187 GLU A C 1
ATOM 1418 O O . GLU A 1 187 ? 17.120 -25.718 -33.247 1.00 80.31 187 GLU A O 1
ATOM 1423 N N . ALA A 1 188 ? 16.702 -23.769 -32.242 1.00 84.56 188 ALA A N 1
ATOM 1424 C CA . ALA A 1 188 ? 16.066 -23.207 -33.424 1.00 84.56 188 ALA A CA 1
ATOM 1425 C C . ALA A 1 188 ? 17.100 -23.021 -34.544 1.00 84.56 188 ALA A C 1
ATOM 1427 O O . ALA A 1 188 ? 18.252 -22.647 -34.317 1.00 84.56 188 ALA A O 1
ATOM 1428 N N . GLY A 1 189 ? 16.679 -23.272 -35.785 1.00 87.75 189 GLY A N 1
ATOM 1429 C CA . GLY A 1 189 ? 17.560 -23.129 -36.940 1.00 87.75 189 GLY A CA 1
ATOM 1430 C C . GLY A 1 189 ? 18.037 -21.680 -37.139 1.00 87.75 189 GLY A C 1
ATOM 1431 O O . GLY A 1 189 ? 17.286 -20.742 -36.857 1.00 87.75 189 GLY A O 1
ATOM 1432 N N . PRO A 1 190 ? 19.235 -21.470 -37.721 1.00 90.62 190 PRO A N 1
ATOM 1433 C CA . PRO A 1 190 ? 19.811 -20.133 -37.912 1.00 90.62 190 PRO A CA 1
ATOM 1434 C C . PRO A 1 190 ? 18.977 -19.230 -38.834 1.00 90.62 190 PRO A C 1
ATOM 1436 O O . PRO A 1 190 ? 19.143 -18.014 -38.811 1.00 90.62 190 PRO A O 1
ATOM 1439 N N . GLY A 1 191 ? 18.056 -19.804 -39.618 1.00 91.38 191 GLY A N 1
ATOM 1440 C CA . GLY A 1 191 ? 17.109 -19.051 -40.442 1.00 91.38 191 GLY A CA 1
ATOM 1441 C C . GLY A 1 191 ? 16.277 -18.054 -39.634 1.00 91.38 191 GLY A C 1
ATOM 1442 O O . GLY A 1 191 ? 16.087 -16.940 -40.093 1.00 91.38 191 GLY A O 1
ATOM 1443 N N . LEU A 1 192 ? 15.889 -18.387 -38.397 1.00 90.12 192 LEU A N 1
ATOM 1444 C CA . LEU A 1 192 ? 15.123 -17.473 -37.543 1.00 90.12 192 LEU A CA 1
ATOM 1445 C C . LEU A 1 192 ? 15.918 -16.205 -37.184 1.00 90.12 192 LEU A C 1
ATOM 1447 O O . LEU A 1 192 ? 15.368 -15.105 -37.177 1.00 90.12 192 LEU A O 1
ATOM 1451 N N . ALA A 1 193 ? 17.219 -16.354 -36.916 1.00 89.94 193 ALA A N 1
ATOM 1452 C CA . ALA A 1 193 ? 18.118 -15.230 -36.669 1.00 89.94 193 ALA A CA 1
ATOM 1453 C C . ALA A 1 193 ? 18.315 -14.382 -37.932 1.00 89.94 193 ALA A C 1
ATOM 1455 O O . ALA A 1 193 ? 18.269 -13.158 -37.852 1.00 89.94 193 ALA A O 1
ATOM 1456 N N . LEU A 1 194 ? 18.492 -15.025 -39.091 1.00 92.75 194 LEU A N 1
ATOM 1457 C CA . LEU A 1 194 ? 18.663 -14.349 -40.380 1.00 92.75 194 LEU A CA 1
ATOM 1458 C C . LEU A 1 194 ? 17.407 -13.584 -40.811 1.00 92.75 194 LEU A C 1
ATOM 1460 O O . LEU A 1 194 ? 17.525 -12.449 -41.263 1.00 92.75 194 LEU A O 1
ATOM 1464 N N . ASP A 1 195 ? 16.225 -14.171 -40.622 1.00 94.19 195 ASP A N 1
ATOM 1465 C CA . ASP A 1 195 ? 14.940 -13.544 -40.937 1.00 94.19 195 ASP A CA 1
ATOM 1466 C C . ASP A 1 195 ? 14.690 -12.324 -40.041 1.00 94.19 195 ASP A C 1
ATOM 1468 O O . ASP A 1 195 ? 14.248 -11.282 -40.514 1.00 94.19 195 ASP A O 1
ATOM 1472 N N . PHE A 1 196 ? 15.013 -12.415 -38.745 1.00 89.56 196 PHE A N 1
ATOM 1473 C CA . PHE A 1 196 ? 14.899 -11.277 -37.827 1.00 89.56 196 PHE A CA 1
ATOM 1474 C C . PHE A 1 196 ? 15.918 -10.164 -38.127 1.00 89.56 196 PHE A C 1
ATOM 1476 O O . PHE A 1 196 ? 15.670 -8.988 -37.849 1.00 89.56 196 PHE A O 1
ATOM 1483 N N . ALA A 1 197 ? 17.071 -10.546 -38.676 1.00 92.31 197 ALA A N 1
ATOM 1484 C CA . ALA A 1 197 ? 18.199 -9.689 -39.011 1.00 92.31 197 ALA A CA 1
ATOM 1485 C C . ALA A 1 197 ? 18.242 -9.302 -40.506 1.00 92.31 197 ALA A C 1
ATOM 1487 O O . ALA A 1 197 ? 19.294 -8.929 -41.040 1.00 92.31 197 ALA A O 1
ATOM 1488 N N . ASP A 1 198 ? 17.107 -9.366 -41.201 1.00 93.75 198 ASP A N 1
ATOM 1489 C CA . ASP A 1 198 ? 16.998 -9.001 -42.614 1.00 93.75 198 ASP A CA 1
ATOM 1490 C C . ASP A 1 198 ? 17.283 -7.503 -42.850 1.00 93.75 198 ASP A C 1
ATOM 1492 O O . ASP A 1 198 ? 17.896 -7.123 -43.855 1.00 93.75 198 ASP A O 1
ATOM 1496 N N . ASP A 1 199 ? 16.959 -6.659 -41.870 1.00 88.31 199 ASP A N 1
ATOM 1497 C CA . ASP A 1 199 ? 17.187 -5.217 -41.867 1.00 88.31 199 ASP A CA 1
ATOM 1498 C C . ASP A 1 199 ? 18.310 -4.764 -40.889 1.00 88.31 199 ASP A C 1
ATOM 1500 O O . ASP A 1 199 ? 18.657 -5.474 -39.938 1.00 88.31 199 ASP A O 1
ATOM 1504 N N . PRO A 1 200 ? 18.916 -3.570 -41.089 1.00 81.06 200 PRO A N 1
ATOM 1505 C CA . PRO A 1 200 ? 19.993 -3.069 -40.226 1.00 81.06 200 PRO A CA 1
ATOM 1506 C C . PRO A 1 200 ? 19.618 -2.873 -38.748 1.00 81.06 200 PRO A C 1
ATOM 1508 O O . PRO A 1 200 ? 20.473 -3.035 -37.880 1.00 81.06 200 PRO A O 1
ATOM 1511 N N . ALA A 1 201 ? 18.367 -2.514 -38.446 1.00 77.38 201 ALA A N 1
ATOM 1512 C CA . ALA A 1 201 ? 17.894 -2.358 -37.073 1.00 77.38 201 ALA A CA 1
ATOM 1513 C C . ALA A 1 201 ? 17.672 -3.722 -36.404 1.00 77.38 201 ALA A C 1
ATOM 1515 O O . ALA A 1 201 ? 18.026 -3.886 -35.239 1.00 77.38 201 ALA A O 1
ATOM 1516 N N . GLY A 1 202 ? 17.149 -4.707 -37.139 1.00 83.69 202 GLY A N 1
ATOM 1517 C CA . GLY A 1 202 ? 17.052 -6.102 -36.705 1.00 83.69 202 GLY A CA 1
ATOM 1518 C C . GLY A 1 202 ? 18.420 -6.695 -36.362 1.00 83.69 202 GLY A C 1
ATOM 1519 O O . GLY A 1 202 ? 18.591 -7.257 -35.281 1.00 83.69 202 GLY A O 1
ATOM 1520 N N . ARG A 1 203 ? 19.426 -6.469 -37.221 1.00 85.38 203 ARG A N 1
ATOM 1521 C CA . ARG A 1 203 ? 20.827 -6.867 -36.972 1.00 85.38 203 ARG A CA 1
ATOM 1522 C C . ARG A 1 203 ? 21.410 -6.251 -35.707 1.00 85.38 203 ARG A C 1
ATOM 1524 O O . ARG A 1 203 ? 21.965 -6.977 -34.888 1.00 85.38 203 ARG A O 1
ATOM 1531 N N . ASP A 1 204 ? 21.284 -4.932 -35.539 1.00 77.75 204 ASP A N 1
ATOM 1532 C CA . ASP A 1 204 ? 21.807 -4.235 -34.353 1.00 77.75 204 ASP A CA 1
ATOM 1533 C C . ASP A 1 204 ? 21.130 -4.738 -33.069 1.00 77.75 204 ASP A C 1
ATOM 1535 O O . ASP A 1 204 ? 21.796 -5.016 -32.072 1.00 77.75 204 ASP A O 1
ATOM 1539 N N . LEU A 1 205 ? 19.807 -4.925 -33.100 1.00 80.75 205 LEU A N 1
ATOM 1540 C CA . LEU A 1 205 ? 19.053 -5.438 -31.957 1.00 80.75 205 LEU A CA 1
ATOM 1541 C C . LEU A 1 205 ? 19.434 -6.877 -31.606 1.00 80.75 205 LEU A C 1
ATOM 1543 O O . LEU A 1 205 ? 19.637 -7.170 -30.429 1.00 80.75 205 LEU A O 1
ATOM 1547 N N . LEU A 1 206 ? 19.569 -7.757 -32.601 1.00 85.75 206 LEU A N 1
ATOM 1548 C CA . LEU A 1 206 ? 19.957 -9.146 -32.373 1.00 85.75 206 LEU A CA 1
ATOM 1549 C C . LEU A 1 206 ? 21.400 -9.256 -31.871 1.00 85.75 206 LEU A C 1
ATOM 1551 O O . LEU A 1 206 ? 21.656 -9.987 -30.919 1.00 85.75 206 LEU A O 1
ATOM 1555 N N . GLY A 1 207 ? 22.330 -8.476 -32.430 1.00 81.44 207 GLY A N 1
ATOM 1556 C CA . GLY A 1 207 ? 23.710 -8.417 -31.943 1.00 81.44 207 GLY A CA 1
ATOM 1557 C C . GLY A 1 207 ? 23.792 -7.979 -30.477 1.00 81.44 207 GLY A C 1
ATOM 1558 O O . GLY A 1 207 ? 24.514 -8.577 -29.679 1.00 81.44 207 GLY A O 1
ATOM 1559 N N . ARG A 1 208 ? 22.991 -6.983 -30.082 1.00 77.12 208 ARG A N 1
ATOM 1560 C CA . ARG A 1 208 ? 22.886 -6.543 -28.681 1.00 77.12 208 ARG A CA 1
ATOM 1561 C C . ARG A 1 208 ? 22.234 -7.590 -27.779 1.00 77.12 208 ARG A C 1
ATOM 1563 O O . ARG A 1 208 ? 22.674 -7.739 -26.643 1.00 77.12 208 ARG A O 1
ATOM 1570 N N . ALA A 1 209 ? 21.212 -8.298 -28.257 1.00 82.62 209 ALA A N 1
ATOM 1571 C CA . ALA A 1 209 ? 20.555 -9.366 -27.506 1.00 82.62 209 ALA A CA 1
ATOM 1572 C C . ALA A 1 209 ? 21.505 -10.550 -27.259 1.00 82.62 209 ALA A C 1
ATOM 1574 O O . ALA A 1 209 ? 21.604 -11.021 -26.129 1.00 82.62 209 ALA A O 1
ATOM 1575 N N . LEU A 1 210 ? 22.272 -10.960 -28.275 1.00 84.25 210 LEU A N 1
ATOM 1576 C CA . LEU A 1 210 ? 23.309 -11.988 -28.152 1.00 84.25 210 LEU A CA 1
ATOM 1577 C C . LEU A 1 210 ? 24.408 -11.566 -27.173 1.00 84.25 210 LEU A C 1
ATOM 1579 O O . LEU A 1 210 ? 24.789 -12.354 -26.316 1.00 84.25 210 LEU A O 1
ATOM 1583 N N . ALA A 1 211 ? 24.879 -10.316 -27.245 1.00 79.00 211 ALA A N 1
ATOM 1584 C CA . ALA A 1 211 ? 25.865 -9.794 -26.299 1.00 79.00 211 ALA A CA 1
ATOM 1585 C C . ALA A 1 211 ? 25.321 -9.756 -24.861 1.00 79.00 211 ALA A C 1
ATOM 1587 O O . ALA A 1 211 ? 26.017 -10.143 -23.926 1.00 79.00 211 ALA A O 1
ATOM 1588 N N . PHE A 1 212 ? 24.070 -9.324 -24.681 1.00 78.94 212 PHE A N 1
ATOM 1589 C CA . PHE A 1 212 ? 23.392 -9.332 -23.385 1.00 78.94 212 PHE A CA 1
ATOM 1590 C C . PHE A 1 212 ? 23.292 -10.750 -22.807 1.00 78.94 212 PHE A C 1
ATOM 1592 O O . PHE A 1 212 ? 23.645 -10.961 -21.647 1.00 78.94 212 PHE A O 1
ATOM 1599 N N . ARG A 1 213 ? 22.866 -11.728 -23.615 1.00 80.56 213 ARG A N 1
ATOM 1600 C CA . ARG A 1 213 ? 22.745 -13.128 -23.191 1.00 80.56 213 ARG A CA 1
ATOM 1601 C C . ARG A 1 213 ? 24.092 -13.784 -22.921 1.00 80.56 213 ARG A C 1
ATOM 1603 O O . ARG A 1 213 ? 24.222 -14.433 -21.895 1.00 80.56 213 ARG A O 1
ATOM 1610 N N . LEU A 1 214 ? 25.106 -13.528 -23.745 1.00 80.50 214 LEU A N 1
ATOM 1611 C CA . LEU A 1 214 ? 26.469 -13.999 -23.500 1.00 80.50 214 LEU A CA 1
ATOM 1612 C C . LEU A 1 214 ? 27.018 -13.462 -22.172 1.00 80.50 214 LEU A C 1
ATOM 1614 O O . LEU A 1 214 ? 27.618 -14.210 -21.408 1.00 80.50 214 LEU A O 1
ATOM 1618 N N . VAL A 1 215 ? 26.800 -12.178 -21.872 1.00 74.94 215 VAL A N 1
ATOM 1619 C CA . VAL A 1 215 ? 27.195 -11.605 -20.577 1.00 74.94 215 VAL A CA 1
ATOM 1620 C C . VAL A 1 215 ? 26.429 -12.274 -19.437 1.00 74.94 215 VAL A C 1
ATOM 1622 O O . VAL A 1 215 ? 27.048 -12.630 -18.443 1.00 74.94 215 VAL A O 1
ATOM 1625 N N . ALA A 1 216 ? 25.120 -12.494 -19.576 1.00 70.62 216 ALA A N 1
ATOM 1626 C CA . ALA A 1 216 ? 24.336 -13.202 -18.563 1.00 70.62 216 ALA A CA 1
ATOM 1627 C C . ALA A 1 216 ? 24.833 -14.646 -18.340 1.00 70.62 216 ALA A C 1
ATOM 1629 O O . ALA A 1 216 ? 24.984 -15.061 -17.195 1.00 70.62 216 ALA A O 1
ATOM 1630 N N . GLU A 1 217 ? 25.152 -15.376 -19.412 1.00 74.75 217 GLU A N 1
ATOM 1631 C CA . GLU A 1 217 ? 25.714 -16.734 -19.377 1.00 74.75 217 GLU A CA 1
ATOM 1632 C C . GLU A 1 217 ? 27.065 -16.765 -18.649 1.00 74.75 217 GLU A C 1
ATOM 1634 O O . GLU A 1 217 ? 27.291 -17.577 -17.756 1.00 74.75 217 GLU A O 1
ATOM 1639 N N . GLN A 1 218 ? 27.955 -15.825 -18.982 1.00 72.62 218 GLN A N 1
ATOM 1640 C CA . GLN A 1 218 ? 29.293 -15.720 -18.391 1.00 72.62 218 GLN A CA 1
ATOM 1641 C C . GLN A 1 218 ? 29.296 -15.155 -16.963 1.00 72.62 218 GLN A C 1
ATOM 1643 O O . GLN A 1 218 ? 30.345 -15.111 -16.321 1.00 72.62 218 GLN A O 1
ATOM 1648 N N . LEU A 1 219 ? 28.140 -14.725 -16.461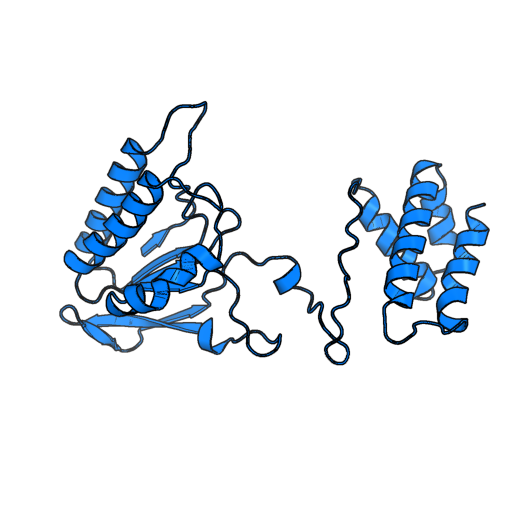 1.00 62.53 219 LEU A N 1
ATOM 1649 C CA . LEU A 1 219 ? 27.923 -14.360 -15.062 1.00 62.53 219 LEU A CA 1
ATOM 1650 C C . LEU A 1 219 ? 27.239 -15.485 -14.260 1.00 62.53 219 LEU A C 1
ATOM 1652 O O . LEU A 1 219 ? 27.096 -15.340 -13.047 1.00 62.53 219 LEU A O 1
ATOM 1656 N N . GLY A 1 220 ? 26.816 -16.572 -14.916 1.00 62.66 220 GLY A N 1
ATOM 1657 C CA . GLY A 1 220 ? 26.162 -17.732 -14.305 1.00 62.66 220 GLY A CA 1
ATOM 1658 C C . GLY A 1 220 ? 27.115 -18.896 -14.005 1.00 62.66 220 GLY A C 1
ATOM 1659 O O . GLY A 1 220 ? 28.336 -18.761 -14.049 1.00 62.66 220 GLY A O 1
ATOM 1660 N N . GLU A 1 221 ? 26.554 -20.075 -13.718 1.00 60.62 221 GLU A N 1
ATOM 1661 C CA . GLU A 1 221 ? 27.317 -21.280 -13.334 1.00 60.62 221 GLU A CA 1
ATOM 1662 C C . GLU A 1 221 ? 28.307 -21.767 -14.407 1.00 60.62 221 GLU A C 1
ATOM 1664 O O . GLU A 1 221 ? 29.281 -22.444 -14.088 1.00 60.62 221 GLU A O 1
ATOM 1669 N N . GLN A 1 222 ? 28.069 -21.411 -15.672 1.00 63.56 222 GLN A N 1
ATOM 1670 C CA . GLN A 1 222 ? 28.882 -21.803 -16.830 1.00 63.56 222 GLN A CA 1
ATOM 1671 C C . GLN A 1 222 ? 29.978 -20.775 -17.175 1.00 63.56 222 GLN A C 1
ATOM 1673 O O . GLN A 1 222 ? 30.574 -20.820 -18.256 1.00 63.56 222 GLN A O 1
ATOM 1678 N N . ALA A 1 223 ? 30.255 -19.824 -16.276 1.00 71.62 223 ALA A N 1
ATOM 1679 C CA . ALA A 1 223 ? 31.272 -18.798 -16.478 1.00 71.62 223 ALA A CA 1
ATOM 1680 C C . ALA A 1 223 ? 32.648 -19.404 -16.814 1.00 71.62 223 ALA A C 1
ATOM 1682 O O . ALA A 1 223 ? 33.206 -20.200 -16.057 1.00 71.62 223 ALA A O 1
ATOM 1683 N N . GLY A 1 224 ? 33.225 -18.986 -17.944 1.00 71.62 224 GLY A N 1
ATOM 1684 C CA . GLY A 1 224 ? 34.536 -19.439 -18.408 1.00 71.62 224 GLY A CA 1
ATOM 1685 C C . GLY A 1 224 ? 34.553 -20.771 -19.164 1.00 71.62 224 GLY A C 1
ATOM 1686 O O . GLY A 1 224 ? 35.634 -21.161 -19.608 1.00 71.62 224 GLY A O 1
ATOM 1687 N N . ASP A 1 225 ? 33.413 -21.448 -19.354 1.00 81.81 225 ASP A N 1
ATOM 1688 C CA . ASP A 1 225 ? 33.328 -22.623 -20.231 1.00 81.81 225 ASP A CA 1
ATOM 1689 C C . ASP A 1 225 ? 33.291 -22.192 -21.714 1.00 81.81 225 ASP A C 1
ATOM 1691 O O . ASP A 1 225 ? 32.342 -21.522 -22.136 1.00 81.81 225 ASP A O 1
ATOM 1695 N N . PRO A 1 226 ? 34.280 -22.580 -22.545 1.00 80.50 226 PRO A N 1
ATOM 1696 C CA . PRO A 1 226 ? 34.255 -22.304 -23.980 1.00 80.50 226 PRO A CA 1
ATOM 1697 C C . PRO A 1 226 ? 33.024 -22.879 -24.696 1.00 80.50 226 PRO A C 1
ATOM 1699 O O . PRO A 1 226 ? 32.553 -22.286 -25.667 1.00 80.50 226 PRO A O 1
ATOM 1702 N N . ALA A 1 227 ? 32.474 -24.000 -24.218 1.00 83.69 227 ALA A N 1
ATOM 1703 C CA . ALA A 1 227 ? 31.286 -24.613 -24.810 1.00 83.69 227 ALA A CA 1
ATOM 1704 C C . ALA A 1 227 ? 30.029 -23.745 -24.626 1.00 83.69 227 ALA A C 1
ATOM 1706 O O . ALA A 1 227 ? 29.143 -23.758 -25.480 1.00 83.69 227 ALA A O 1
ATOM 1707 N N . ALA A 1 228 ? 29.975 -22.936 -23.562 1.00 81.44 228 ALA A N 1
ATOM 1708 C CA . ALA A 1 228 ? 28.884 -21.996 -23.315 1.00 81.44 228 ALA A CA 1
ATOM 1709 C C . ALA A 1 228 ? 28.945 -20.754 -24.227 1.00 81.44 228 ALA A C 1
ATOM 1711 O O . ALA A 1 228 ? 27.955 -20.043 -24.380 1.00 81.44 228 ALA A O 1
ATOM 1712 N N . ILE A 1 229 ? 30.094 -20.488 -24.860 1.00 84.50 229 ILE A N 1
ATOM 1713 C CA . ILE A 1 229 ? 30.312 -19.333 -25.746 1.00 84.50 229 ILE A CA 1
ATOM 1714 C C . ILE A 1 229 ? 30.018 -19.692 -27.212 1.00 84.50 229 ILE A C 1
ATOM 1716 O O . ILE A 1 229 ? 29.501 -18.863 -27.967 1.00 84.50 229 ILE A O 1
ATOM 1720 N N . GLU A 1 230 ? 30.292 -20.939 -27.606 1.00 88.31 230 GLU A N 1
ATOM 1721 C CA . GLU A 1 230 ? 30.206 -21.420 -28.991 1.00 88.31 230 GLU A CA 1
ATOM 1722 C C . GLU A 1 230 ? 28.867 -21.104 -29.703 1.00 88.31 230 GLU A C 1
ATOM 1724 O O . GLU A 1 230 ? 28.901 -20.659 -30.858 1.00 88.31 230 GLU A O 1
ATOM 1729 N N . PRO A 1 231 ? 27.679 -21.263 -29.075 1.00 87.25 231 PRO A N 1
ATOM 1730 C CA . PRO A 1 231 ? 26.410 -20.943 -29.732 1.00 87.25 231 PRO A CA 1
ATOM 1731 C C . PRO A 1 231 ? 26.295 -19.462 -30.115 1.00 87.25 231 PRO A C 1
ATOM 1733 O O . PRO A 1 231 ? 25.788 -19.136 -31.189 1.00 87.25 231 PRO A O 1
ATOM 1736 N N . TYR A 1 232 ? 26.808 -18.562 -29.275 1.00 87.81 232 TYR A N 1
ATOM 1737 C CA . TYR A 1 232 ? 26.762 -17.119 -29.507 1.00 87.81 232 TYR A CA 1
ATOM 1738 C C . TYR A 1 232 ? 27.713 -16.697 -30.628 1.00 87.81 232 TYR A C 1
ATOM 1740 O O . TYR A 1 232 ? 27.317 -15.928 -31.504 1.00 87.81 232 TYR A O 1
ATOM 1748 N N . GLU A 1 233 ? 28.939 -17.232 -30.648 1.00 86.56 233 GLU A N 1
ATOM 1749 C CA . GLU A 1 233 ? 29.913 -16.979 -31.721 1.00 86.56 233 GLU A CA 1
ATOM 1750 C C . GLU A 1 233 ? 29.382 -17.438 -33.078 1.00 86.56 233 GLU A C 1
ATOM 1752 O O . GLU A 1 233 ? 29.482 -16.714 -34.072 1.00 86.56 233 GLU A O 1
ATOM 1757 N N . ARG A 1 234 ? 28.758 -18.620 -33.108 1.00 89.19 234 ARG A N 1
ATOM 1758 C CA . ARG A 1 234 ? 28.184 -19.194 -34.324 1.00 89.19 234 ARG A CA 1
ATOM 1759 C C . ARG A 1 234 ? 27.111 -18.296 -34.926 1.00 89.19 234 ARG A C 1
A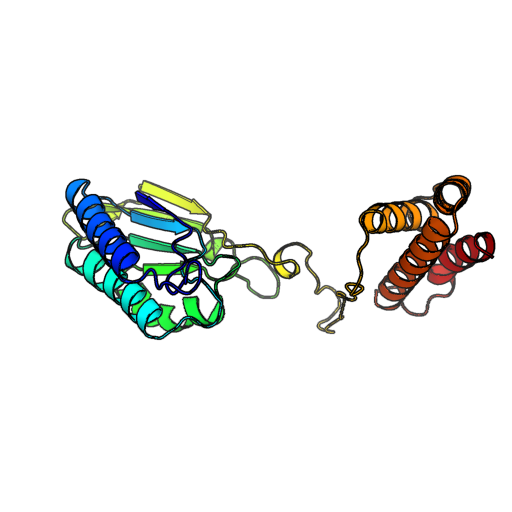TOM 1761 O O . ARG A 1 234 ? 27.115 -18.091 -36.135 1.00 89.19 234 ARG A O 1
ATOM 1768 N N . ILE A 1 235 ? 26.199 -17.774 -34.107 1.00 88.38 235 ILE A N 1
ATOM 1769 C CA . ILE A 1 235 ? 25.127 -16.897 -34.588 1.00 88.38 235 ILE A CA 1
ATOM 1770 C C . ILE A 1 235 ? 25.669 -15.506 -34.921 1.00 88.38 235 ILE A C 1
ATOM 1772 O O . ILE A 1 235 ? 25.314 -14.961 -35.962 1.00 88.38 235 ILE A O 1
ATOM 1776 N N . ALA A 1 236 ? 26.574 -14.948 -34.112 1.00 85.56 236 ALA A N 1
ATOM 1777 C CA . ALA A 1 236 ? 27.181 -13.645 -34.381 1.00 85.56 236 ALA A CA 1
ATOM 1778 C C . ALA A 1 236 ? 27.938 -13.615 -35.722 1.00 85.56 236 ALA A C 1
ATOM 1780 O O . ALA A 1 236 ? 27.847 -12.628 -36.450 1.00 85.56 236 ALA A O 1
ATOM 1781 N N . ALA A 1 237 ? 28.612 -14.711 -36.090 1.00 88.00 237 ALA A N 1
ATOM 1782 C CA . ALA A 1 237 ? 29.299 -14.851 -37.375 1.00 88.00 237 ALA A CA 1
ATOM 1783 C C . ALA A 1 237 ? 28.356 -14.821 -38.595 1.00 88.00 237 ALA A C 1
ATOM 1785 O O . ALA A 1 237 ? 28.808 -14.572 -39.709 1.00 88.00 237 ALA A O 1
ATOM 1786 N N . LEU A 1 238 ? 27.055 -15.068 -38.409 1.00 85.88 238 LEU A N 1
ATOM 1787 C CA . LEU A 1 238 ? 26.047 -14.975 -39.473 1.00 85.88 238 LEU A CA 1
ATOM 1788 C C . LEU A 1 238 ? 25.521 -13.546 -39.671 1.00 85.88 238 LEU A C 1
ATOM 1790 O O . LEU A 1 238 ? 24.824 -13.289 -40.650 1.00 85.88 238 LEU A O 1
ATOM 1794 N N . LEU A 1 239 ? 25.813 -12.634 -38.738 1.00 77.56 239 LEU A N 1
ATOM 1795 C CA . LEU A 1 239 ? 25.322 -11.252 -38.748 1.00 77.56 239 LEU A CA 1
ATOM 1796 C C . LEU A 1 239 ? 26.314 -10.256 -39.376 1.00 77.56 239 LEU A C 1
ATOM 1798 O O . LEU A 1 239 ? 25.962 -9.085 -39.539 1.00 77.56 239 LEU A O 1
ATOM 1802 N N . THR A 1 240 ? 27.529 -10.707 -39.708 1.00 68.88 240 THR A N 1
ATOM 1803 C CA . THR A 1 240 ? 28.594 -9.940 -40.385 1.00 68.88 240 THR A CA 1
ATOM 1804 C C . THR A 1 240 ? 28.585 -10.160 -41.889 1.00 68.88 240 THR A C 1
ATOM 1806 O O . THR A 1 240 ? 28.682 -9.153 -42.626 1.00 68.88 240 THR A O 1
#

Foldseek 3Di:
DEEEQLQQQDDDVNHTCLVVSLVVLVVVLVVCLVVLDLEYEYAENLHNAQDHDPSSVCSVVVSLVSSCVSRAAYAYEAAYEPRYDLCVQCVCVVVSVVSNYHYHRAQDDDPLDGPQVSQWDFGAGDDPRHGDDGPDIGRRHHHYDPSRPDSQDDDDPDRQPLPPPPPDDDPCLVVLLVLLCCQQPVVDDLVSLCVQLVDPVSLVSNLVSLVSVLVVCLSDPCNPPPVSCVSSVVSNVVSD

=== Feature glossary ===
Key to the feature types in this record:

pLDDT. pLDDT is the predicted lDDT-Cα score: AlphaFold's confidence that the local environment of each residue (all inter-atomic distances within 15 Å) is correctly placed. It is a per-residue number between 0 and 100, with higher meaning more reliable.

Radius of gyration, Cα contacts, bounding box. The geometric summary reports three shape descriptors. Rg (radius of gyration) measures how spread out the Cα atoms are about their centre of mass; compact globular proteins have small Rg, elongated or unfolded ones large. Cα contacts (<8 Å, |i−j|>4) count long-range residue pairs in spatial proximity — high for tightly packed folds, near zero for rods or random coil. The bounding-box extents give the protein's footprint along x, y, z in Å.

Backbone torsions (φ/ψ). Backbone dihedral angles. Every residue except chain termini has a φ (preceding-C → N → Cα → C) and a ψ (N → Cα → C → next-N). They are reported in degrees following the IUPAC sign convention. Secondary structure is essentially a statement about which (φ, ψ) basin each residue occupies.

Contact-map, Ramachandran, and PAE plots. Plot images: a contact map (which residues are close in 3D, as an N×N binary image), a Ramachandran scatter (backbone torsion angles, revealing secondary-structure composition at a glance), and — for AlphaFold structures — a PAE heatmap (pairwise prediction confidence).

Predicted aligned error. Predicted Aligned Error (PAE) is an AlphaFold confidence matrix: entry (i, j) is the expected error in the position of residue j, in ångströms, when the prediction is superimposed on the true structure at residue i. Low PAE within a block of residues means that block is internally rigid and well-predicted; high PAE between two blocks means their relative placement is uncertain even if each block individually is confident.

Secondary structure (3-state, P-SEA). Three-state secondary structure (P-SEA) collapses the eight DSSP classes into helix (a), strand (b), and coil (c). P-SEA assigns these from Cα geometry alone — distances and angles — without requiring backbone oxygens, so it works on any Cα trace.

Solvent-accessible surface area. Solvent-accessible surface area (SASA) is the area in Å² traced out by the centre of a 1.4 Å probe sphere (a water molecule) rolled over the protein's van der Waals surface (Shrake–Rupley / Lee–Richards construction). Buried residues have near-zero SASA; fully exposed residues can exceed 200 Å². The total SASA scales roughly with the number of surface residues.

Foldseek 3Di. The Foldseek 3Di string encodes local tertiary geometry as a 20-letter alphabet — one character per residue — derived from the relative positions of nearby Cα atoms. Unlike the amino-acid sequence, 3Di is a direct function of the 3D structure, so two proteins with the same fold have similar 3Di strings even at low sequence identity.

B-factor. For experimental (PDB) structures, the B-factor (temperature factor) quantifies the positional spread of each atom in the crystal — a combination of thermal vibration and static disorder — in units of Å². High B-factors mark flexible loops or poorly resolved regions; low B-factors mark the rigid, well-ordered core.

mmCIF coordinates. The mmCIF block holds the 3D Cartesian coordinates of each backbone atom (N, Cα, C, O) in ångströms. mmCIF is the PDB's canonical archive format — a tagged-loop text representation of the atomic model.

InterPro / GO / CATH / organism. Functional annotations link the protein to curated databases. InterPro entries identify conserved domains and families by matching the sequence against member-database signatures (Pfam, PROSITE, CDD, …). Gene Ontology (GO) terms describe molecular function, biological process, and cellular component in a controlled vocabulary. CATH places the structure in a hierarchical fold classification (Class/Architecture/Topology/Homologous-superfamily). The organism is the source species.

Rendered structure images. Structure images are PyMOL renders from six orthogonal camera directions. Cartoon representation draws helices as coils and strands as arrows; sticks shows the backbone as bonds; surface shows the solvent-excluded envelope. Rainbow coloring maps sequence position to hue (blue→red, N→C); chain coloring assigns a distinct color per polypeptide.

Sequence. This is the polypeptide sequence — one letter per residue, N-terminus first. Length ranges from a few dozen residues for small domains to over a thousand for large multi-domain proteins.

Secondary structure (8-state, DSSP). The SS8 string is DSSP's per-residue secondary-structure call. α-helix (H) means an i→i+4 H-bond ladder; β-strand (E) means the residue participates in a β-sheet; 3₁₀ (G) and π (I) are tighter and wider helices; T/S are turns/bends; '-' is loop.

Nearest PDB structures. Structural nearest neighbors (via Foldseek easy-search vs the PDB). Reported per hit: target PDB id, E-value, and alignment TM-score. A TM-score above ~0.5 is the conventional threshold for 'same fold'.